Protein AF-0000000078525720 (afdb_homodimer)

InterPro domains:
  IPR029068 Glyoxalase/Bleomycin resistance protein/Dihydroxybiphenyl dioxygenase [G3DSA:3.10.180.10] (5-115)
  IPR029068 Glyoxalase/Bleomycin resistance protein/Dihydr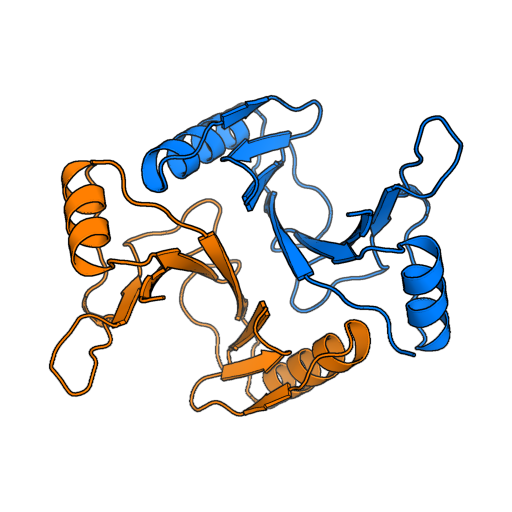oxybiphenyl dioxygenase [SSF54593] (6-101)
  IPR037523 Vicinal oxygen chelate (VOC), core domain [PS51819] (6-115)

Radius of gyration: 17.41 Å; Cα contacts (8 Å, |Δi|>4): 558; chains: 2; bounding box: 40×46×37 Å

Nearest PDB structures (foldseek):
  3oa4-assembly1_A-2  TM=6.520E-01  e=6.738E-05  Halalkalibacterium halodurans C-125
  1jc4-assembly2_D  TM=6.549E-01  e=2.262E-04  Propionibacterium freudenreichii subsp. shermanii
  4lqb-assembly1_B  TM=6.190E-01  e=4.405E-04  Kribbella flavida DSM 17836
  6bu2-assembly1_A  TM=6.167E-01  e=2.004E-04  Mycobacterium tuberculosis H37Rv
  8opp-assembly1_A  TM=4.633E-01  e=1.387E+00  Homo sapiens

Structure (mmCIF, N/CA/C/O backbone):
data_AF-0000000078525720-model_v1
#
loop_
_entity.id
_entity.type
_entity.pdbx_description
1 polymer '2-dehydro-3-deoxyphosphogluconate aldolase'
#
loop_
_atom_site.group_PDB
_atom_site.id
_atom_site.type_symbol
_atom_site.label_atom_id
_atom_site.label_alt_id
_atom_site.label_comp_id
_atom_site.label_asym_id
_atom_site.label_entity_id
_atom_site.label_seq_id
_atom_site.pdbx_PDB_ins_code
_atom_site.Cartn_x
_atom_site.Cartn_y
_atom_site.Cartn_z
_atom_site.occupancy
_atom_site.B_iso_or_equiv
_atom_site.auth_seq_id
_atom_site.auth_comp_id
_atom_site.auth_asym_id
_atom_site.auth_atom_id
_atom_site.pdbx_PDB_model_num
ATOM 1 N N . MET A 1 1 ? -9.016 -24.062 7.883 1 61.97 1 MET A N 1
ATOM 2 C CA . MET A 1 1 ? -8.336 -22.891 8.445 1 61.97 1 MET A CA 1
ATOM 3 C C . MET A 1 1 ? -7.898 -21.938 7.344 1 61.97 1 MET A C 1
ATOM 5 O O . MET A 1 1 ? -7.43 -22.375 6.289 1 61.97 1 MET A O 1
ATOM 9 N N . ASN A 1 2 ? -8.312 -20.625 7.32 1 91.31 2 ASN A N 1
ATOM 10 C CA . ASN A 1 2 ? -7.938 -19.703 6.254 1 91.31 2 ASN A CA 1
ATOM 11 C C . ASN A 1 2 ? -6.566 -19.078 6.508 1 91.31 2 ASN A C 1
ATOM 13 O O . ASN A 1 2 ? -6.195 -18.828 7.656 1 91.31 2 ASN A O 1
ATOM 17 N N . ASN A 1 3 ? -5.789 -19 5.496 1 97.88 3 ASN A N 1
ATOM 18 C CA . ASN A 1 3 ? -4.457 -18.406 5.574 1 97.88 3 ASN A CA 1
ATOM 19 C C . ASN A 1 3 ? -4.516 -16.938 5.969 1 97.88 3 ASN A C 1
ATOM 21 O O . ASN A 1 3 ? -5.504 -16.266 5.695 1 97.88 3 ASN A O 1
ATOM 25 N N . LYS A 1 4 ? -3.473 -16.516 6.684 1 98 4 LYS A N 1
ATOM 26 C CA . LYS A 1 4 ? -3.373 -15.117 7.094 1 98 4 LYS A CA 1
ATOM 27 C C . LYS A 1 4 ? -2.5 -14.32 6.129 1 98 4 LYS A C 1
ATOM 29 O O . LYS A 1 4 ? -1.472 -14.812 5.664 1 98 4 LYS A O 1
ATOM 34 N N . PHE A 1 5 ? -2.932 -13.102 5.879 1 98.56 5 PHE A N 1
ATOM 35 C CA . PHE A 1 5 ? -2.191 -12.195 5 1 98.56 5 PHE A CA 1
ATOM 36 C C . PHE A 1 5 ? -1.963 -10.852 5.676 1 98.56 5 PHE A C 1
ATOM 38 O O . PHE A 1 5 ? -2.807 -10.383 6.445 1 98.56 5 PHE A O 1
ATOM 45 N N . GLU A 1 6 ? -0.842 -10.258 5.367 1 98.5 6 GLU A N 1
ATOM 46 C CA . GLU A 1 6 ? -0.521 -8.922 5.855 1 98.5 6 GLU A CA 1
ATOM 47 C C . GLU A 1 6 ? 0.045 -8.047 4.738 1 98.5 6 GLU A C 1
ATOM 49 O O . GLU A 1 6 ? 0.786 -8.531 3.879 1 98.5 6 GLU A O 1
ATOM 54 N N . LEU A 1 7 ? -0.317 -6.824 4.746 1 98.88 7 LEU A N 1
ATOM 55 C CA . LEU A 1 7 ? 0.24 -5.875 3.787 1 98.88 7 LEU A CA 1
ATOM 56 C C . LEU A 1 7 ? 1.736 -5.688 4.016 1 98.88 7 LEU A C 1
ATOM 58 O O . LEU A 1 7 ? 2.17 -5.414 5.137 1 98.88 7 LEU A O 1
ATOM 62 N N . GLU A 1 8 ? 2.533 -5.836 2.988 1 98.69 8 GLU A N 1
ATOM 63 C CA . GLU A 1 8 ? 3.984 -5.812 3.137 1 98.69 8 GLU A CA 1
ATOM 64 C C . GLU A 1 8 ? 4.578 -4.535 2.549 1 98.69 8 GLU A C 1
ATOM 66 O O . GLU A 1 8 ? 5.246 -3.773 3.25 1 98.69 8 GLU A O 1
ATOM 71 N N . HIS A 1 9 ? 4.336 -4.328 1.219 1 98.88 9 HIS A N 1
ATOM 72 C CA . HIS A 1 9 ? 4.867 -3.125 0.588 1 98.88 9 HIS A CA 1
ATOM 73 C C . HIS A 1 9 ? 4.02 -2.713 -0.611 1 98.88 9 HIS A C 1
ATOM 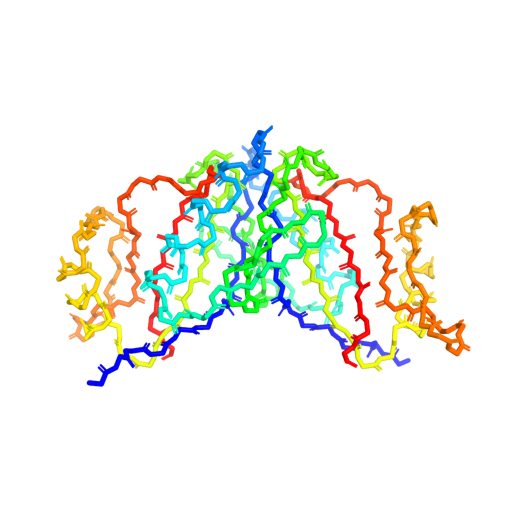75 O O . HIS A 1 9 ? 3.152 -3.469 -1.052 1 98.88 9 HIS A O 1
ATOM 81 N N . ILE A 1 10 ? 4.238 -1.497 -1.071 1 98.94 10 ILE A N 1
ATOM 82 C CA . ILE A 1 10 ? 3.625 -0.962 -2.283 1 98.94 10 ILE A CA 1
ATOM 83 C C . ILE A 1 10 ? 4.688 -0.781 -3.363 1 98.94 10 ILE A C 1
ATOM 85 O O . ILE A 1 10 ? 5.723 -0.152 -3.123 1 98.94 10 ILE A O 1
ATOM 89 N N . GLY A 1 11 ? 4.461 -1.392 -4.504 1 98.81 11 GLY A N 1
ATOM 90 C CA . GLY A 1 11 ? 5.297 -1.14 -5.668 1 98.81 11 GLY A CA 1
ATOM 91 C C . GLY A 1 11 ? 4.879 0.096 -6.441 1 98.81 11 GLY A C 1
ATOM 92 O O . GLY A 1 11 ? 3.725 0.22 -6.852 1 98.81 11 GLY A O 1
ATOM 93 N N . ILE A 1 12 ? 5.797 0.999 -6.633 1 98.88 12 ILE A N 1
ATOM 94 C CA . ILE A 1 12 ? 5.543 2.244 -7.352 1 98.88 12 ILE A CA 1
ATOM 95 C C . ILE A 1 12 ? 6.266 2.219 -8.695 1 98.88 12 ILE A C 1
ATOM 97 O O . ILE A 1 12 ? 7.488 2.074 -8.75 1 98.88 12 ILE A O 1
ATOM 101 N N . ASN A 1 13 ? 5.48 2.334 -9.773 1 98.62 13 ASN A N 1
ATOM 102 C CA . ASN A 1 13 ? 6.086 2.396 -11.102 1 98.62 13 ASN A CA 1
ATOM 103 C C . ASN A 1 13 ? 6.723 3.758 -11.359 1 98.62 13 ASN A C 1
ATOM 105 O O . ASN A 1 13 ? 6.062 4.793 -11.242 1 98.62 13 ASN A O 1
ATOM 109 N N . THR A 1 14 ? 7.953 3.758 -11.633 1 98.38 14 THR A N 1
ATOM 110 C CA . THR A 1 14 ? 8.648 4.961 -12.07 1 98.38 14 THR A CA 1
ATOM 111 C C . THR A 1 14 ? 9.211 4.781 -13.477 1 98.38 14 THR A C 1
ATOM 113 O O . THR A 1 14 ? 9.328 3.652 -13.961 1 98.38 14 THR A O 1
ATOM 116 N N . PRO A 1 15 ? 9.461 5.875 -14.227 1 97.88 15 PRO A N 1
ATOM 117 C CA . PRO A 1 15 ? 9.789 5.738 -15.648 1 97.88 15 PRO A CA 1
ATOM 118 C C . PRO A 1 15 ? 11.195 5.199 -15.883 1 97.88 15 PRO A C 1
ATOM 120 O O . PRO A 1 15 ? 11.508 4.711 -16.969 1 97.88 15 PRO A O 1
ATOM 123 N N . ASN A 1 16 ? 12.125 5.363 -14.961 1 98.12 16 ASN A N 1
ATOM 124 C CA . ASN A 1 16 ? 13.5 4.922 -15.133 1 98.12 16 ASN A CA 1
ATOM 125 C C . ASN A 1 16 ? 14.219 4.793 -13.789 1 98.12 16 ASN A C 1
ATOM 127 O O . ASN A 1 16 ? 13.672 5.148 -12.75 1 98.12 16 ASN A O 1
ATOM 131 N N . ALA A 1 17 ? 15.43 4.301 -13.805 1 98.38 17 ALA A N 1
ATOM 132 C CA . ALA A 1 17 ? 16.219 3.992 -12.617 1 98.38 17 ALA A CA 1
ATOM 133 C C . ALA A 1 17 ? 16.5 5.254 -11.805 1 98.38 17 ALA A C 1
ATOM 135 O O . ALA A 1 17 ? 16.5 5.223 -10.57 1 98.38 17 ALA A O 1
ATOM 136 N N . GLU A 1 18 ? 16.734 6.293 -12.453 1 98.5 18 GLU A N 1
ATOM 137 C CA . GLU A 1 18 ? 17.047 7.543 -11.773 1 98.5 18 GLU A CA 1
ATOM 138 C C . GLU A 1 18 ? 15.867 8.031 -10.93 1 98.5 18 GLU A C 1
ATOM 140 O O . GLU A 1 18 ? 16.031 8.398 -9.766 1 98.5 18 GLU A O 1
ATOM 145 N N . GLU A 1 19 ? 14.703 8 -11.523 1 98.62 19 GLU A N 1
ATOM 146 C CA . GLU A 1 19 ? 13.508 8.438 -10.805 1 98.62 19 GLU A CA 1
ATOM 147 C C . GLU A 1 19 ? 13.164 7.465 -9.68 1 98.62 19 GLU A C 1
ATOM 149 O O . GLU A 1 19 ? 12.664 7.875 -8.625 1 98.62 19 GLU A O 1
ATOM 154 N N . ALA A 1 20 ? 13.414 6.199 -9.953 1 98.88 20 ALA A N 1
ATOM 155 C CA . ALA A 1 20 ? 13.195 5.207 -8.906 1 98.88 20 ALA A CA 1
ATOM 156 C C . ALA A 1 20 ? 14.062 5.5 -7.684 1 98.88 20 ALA A C 1
ATOM 158 O O . ALA A 1 20 ? 13.578 5.488 -6.551 1 98.88 20 ALA A O 1
ATOM 159 N N . GLU A 1 21 ? 15.305 5.734 -7.922 1 98.81 21 GLU A N 1
ATOM 160 C CA . GLU A 1 21 ? 16.25 6.012 -6.84 1 98.81 21 GLU A CA 1
ATOM 161 C C . GLU A 1 21 ? 15.891 7.309 -6.121 1 98.81 21 GLU A C 1
ATOM 163 O O . GLU A 1 21 ? 15.906 7.363 -4.887 1 98.81 21 GLU A O 1
ATOM 168 N N . ARG A 1 22 ? 15.609 8.367 -6.875 1 98.75 22 ARG A N 1
ATOM 169 C CA . ARG A 1 22 ? 15.227 9.641 -6.285 1 98.75 22 ARG A CA 1
ATOM 170 C C . ARG A 1 22 ? 14.008 9.492 -5.383 1 98.75 22 ARG A C 1
ATOM 172 O O . ARG A 1 22 ? 13.984 10.008 -4.266 1 98.75 22 ARG A O 1
ATOM 179 N N . LEU A 1 23 ? 13.016 8.758 -5.852 1 98.81 23 LEU A N 1
ATOM 180 C CA . LEU A 1 23 ? 11.797 8.578 -5.07 1 98.81 23 LEU A CA 1
ATOM 181 C C . LEU A 1 23 ? 12.062 7.742 -3.824 1 98.81 23 LEU A C 1
ATOM 183 O O . LEU A 1 23 ? 11.586 8.07 -2.736 1 98.81 23 LEU A O 1
ATOM 187 N N . ALA A 1 24 ? 12.773 6.66 -3.961 1 98.88 24 ALA A N 1
ATOM 188 C CA . ALA A 1 24 ? 13.094 5.812 -2.816 1 98.88 24 ALA A CA 1
ATOM 189 C C . ALA A 1 24 ? 13.844 6.602 -1.743 1 98.88 24 ALA A C 1
ATOM 191 O O . ALA A 1 24 ? 13.562 6.457 -0.551 1 98.88 24 ALA A O 1
ATOM 192 N N . GLN A 1 25 ? 14.781 7.449 -2.172 1 98.88 25 GLN A N 1
ATOM 193 C CA . GLN A 1 25 ? 15.531 8.281 -1.241 1 98.88 25 GLN A CA 1
ATOM 194 C C . GLN A 1 25 ? 14.625 9.305 -0.562 1 98.88 25 GLN A C 1
ATOM 196 O O . GLN A 1 25 ? 14.727 9.531 0.646 1 98.88 25 GLN A O 1
ATOM 201 N N . LEU A 1 26 ? 13.805 9.867 -1.354 1 98.81 26 LEU A N 1
ATOM 202 C CA . LEU A 1 26 ? 12.883 10.867 -0.822 1 98.81 26 LEU A CA 1
ATOM 203 C C . LEU A 1 26 ? 11.961 10.25 0.23 1 98.81 26 LEU A C 1
ATOM 205 O O . LEU A 1 26 ? 11.828 10.789 1.33 1 98.81 26 LEU A O 1
ATOM 209 N N . LEU A 1 27 ? 11.328 9.133 -0.073 1 98.88 27 LEU A N 1
ATOM 210 C CA . LEU A 1 27 ? 10.414 8.461 0.847 1 98.88 27 LEU A CA 1
ATOM 211 C C . LEU A 1 27 ? 11.148 7.984 2.094 1 98.88 27 LEU A C 1
ATOM 213 O O . LEU A 1 27 ? 10.602 8.023 3.197 1 98.88 27 LEU A O 1
ATOM 217 N N . SER A 1 28 ? 12.375 7.52 1.87 1 98.81 28 SER A N 1
ATOM 218 C CA . SER A 1 28 ? 13.188 7.105 3.012 1 98.81 28 SER A CA 1
ATOM 219 C C . SER A 1 28 ? 13.477 8.281 3.939 1 98.81 28 SER A C 1
ATOM 221 O O . SER A 1 28 ? 13.398 8.148 5.164 1 98.81 28 SER A O 1
ATOM 223 N N . MET A 1 29 ? 13.812 9.391 3.344 1 98.38 29 MET A N 1
ATOM 224 C CA . MET A 1 29 ? 14.047 10.594 4.137 1 98.38 29 MET A CA 1
ATOM 225 C C . MET A 1 29 ? 12.766 11.031 4.84 1 98.38 29 MET A C 1
ATOM 227 O O . MET A 1 29 ? 12.789 11.367 6.023 1 98.38 29 MET A O 1
ATOM 231 N N . MET A 1 30 ? 11.664 11.023 4.191 1 98.5 30 MET A N 1
ATOM 232 C CA . MET A 1 30 ? 10.375 11.438 4.723 1 98.5 30 MET A CA 1
ATOM 233 C C . MET A 1 30 ? 10 10.625 5.957 1 98.5 30 MET A C 1
ATOM 235 O O . MET A 1 30 ? 9.602 11.188 6.98 1 98.5 30 MET A O 1
ATOM 239 N N . PHE A 1 31 ? 10.211 9.297 5.941 1 98.75 31 PHE A N 1
ATOM 240 C CA . PHE A 1 31 ? 9.625 8.422 6.957 1 98.75 31 PHE A CA 1
ATOM 241 C C . PHE A 1 31 ? 10.719 7.766 7.793 1 98.75 31 PHE A C 1
ATOM 243 O O . PHE A 1 31 ? 10.469 6.77 8.477 1 98.75 31 PHE A O 1
ATOM 250 N N . ASN A 1 32 ? 11.945 8.32 7.707 1 98.62 32 ASN A N 1
ATOM 251 C CA . ASN A 1 32 ? 13.062 7.836 8.508 1 98.62 32 ASN A CA 1
ATOM 252 C C . ASN A 1 32 ? 13.336 6.355 8.258 1 98.62 32 ASN A C 1
ATOM 254 O O . ASN A 1 32 ? 13.445 5.574 9.203 1 98.62 32 ASN A O 1
ATOM 258 N N . LEU A 1 33 ? 13.375 6.031 7.008 1 98.44 33 LEU A N 1
ATOM 259 C CA . LEU A 1 33 ? 13.68 4.672 6.566 1 98.44 33 LEU A CA 1
ATOM 260 C C . LEU A 1 33 ? 15.062 4.602 5.934 1 98.44 33 LEU A C 1
ATOM 262 O O . LEU A 1 33 ? 15.672 5.637 5.641 1 98.44 33 LEU A O 1
ATOM 266 N N . GLU A 1 34 ? 15.523 3.428 5.793 1 98.25 34 GLU A N 1
ATOM 267 C CA . GLU A 1 34 ? 16.797 3.205 5.121 1 98.25 34 GLU A CA 1
ATOM 268 C C . GLU A 1 34 ? 16.594 2.752 3.68 1 98.25 34 GLU A C 1
ATOM 270 O O . GLU A 1 34 ? 15.992 1.704 3.432 1 98.25 34 GLU A O 1
ATOM 275 N N . PRO A 1 35 ? 17.062 3.57 2.764 1 98.44 35 PRO A N 1
ATOM 276 C CA . PRO A 1 35 ? 16.953 3.133 1.37 1 98.44 35 PRO A CA 1
ATOM 277 C C . PRO A 1 35 ? 17.844 1.946 1.045 1 98.44 35 PRO A C 1
ATOM 279 O O . PRO A 1 35 ? 18.891 1.768 1.68 1 98.44 35 PRO A O 1
ATOM 282 N N . ARG A 1 36 ? 17.438 1.137 0.123 1 98.25 36 ARG A N 1
ATOM 283 C CA . ARG A 1 36 ? 18.188 -0.032 -0.32 1 98.25 36 ARG A CA 1
ATOM 284 C C . ARG A 1 36 ? 18.125 -0.182 -1.836 1 98.25 36 ARG A C 1
ATOM 286 O O . ARG A 1 36 ? 17.062 0.007 -2.441 1 98.25 36 ARG A O 1
ATOM 293 N N . HIS A 1 37 ? 19.25 -0.531 -2.363 1 98.12 37 HIS A N 1
ATOM 294 C CA . HIS A 1 37 ? 19.328 -0.768 -3.801 1 98.12 37 HIS A CA 1
ATOM 295 C C . HIS A 1 37 ? 18.938 -2.203 -4.141 1 98.12 37 HIS A C 1
ATOM 297 O O . HIS A 1 37 ? 19.359 -3.143 -3.465 1 98.12 37 HIS A O 1
ATOM 303 N N . GLY A 1 38 ? 18.047 -2.324 -5.148 1 96.19 38 GLY A N 1
ATOM 304 C CA . GLY A 1 38 ? 17.766 -3.631 -5.715 1 96.19 38 GLY A CA 1
ATOM 305 C C . GLY A 1 38 ? 18.109 -3.729 -7.191 1 96.19 38 GLY A C 1
ATOM 306 O O . GLY A 1 38 ? 18.547 -2.748 -7.797 1 96.19 38 GLY A O 1
ATOM 307 N N . GLN A 1 39 ? 17.969 -4.938 -7.676 1 94.69 39 GLN A N 1
ATOM 308 C CA . GLN A 1 39 ? 18.281 -5.168 -9.086 1 94.69 39 GLN A CA 1
ATOM 309 C C . GLN A 1 39 ? 17.25 -4.5 -9.992 1 94.69 39 GLN A C 1
ATOM 311 O O . GLN A 1 39 ? 17.609 -3.715 -10.875 1 94.69 39 GLN A O 1
ATOM 316 N N . LYS A 1 40 ? 15.992 -4.723 -9.836 1 96.5 40 LYS A N 1
ATOM 317 C CA . LYS A 1 40 ? 14.93 -4.223 -10.711 1 96.5 40 LYS A CA 1
ATOM 318 C C . LYS A 1 40 ? 14.227 -3.023 -10.094 1 96.5 40 LYS A C 1
ATOM 320 O O . LYS A 1 40 ? 13.391 -2.387 -10.734 1 96.5 40 LYS A O 1
ATOM 325 N N . SER A 1 41 ? 14.547 -2.699 -8.805 1 98.56 41 SER A N 1
ATOM 326 C CA . SER A 1 41 ? 13.836 -1.662 -8.062 1 98.56 41 SER A CA 1
ATOM 327 C C . SER A 1 41 ? 14.727 -1.041 -6.988 1 98.56 41 SER A C 1
ATOM 329 O O . SER A 1 41 ? 15.82 -1.542 -6.715 1 98.56 41 SER A O 1
ATOM 331 N N . GLU A 1 42 ? 14.336 0.111 -6.531 1 98.88 42 GLU A N 1
ATOM 332 C CA . GLU A 1 42 ? 14.883 0.78 -5.352 1 98.88 42 GLU A CA 1
ATOM 333 C C . GLU A 1 42 ? 13.891 0.751 -4.191 1 98.88 42 GLU A C 1
ATOM 335 O O . GLU A 1 42 ? 12.688 0.949 -4.391 1 98.88 42 GLU A O 1
ATOM 340 N N . PHE A 1 43 ? 14.406 0.614 -3.012 1 98.81 43 PHE A N 1
ATOM 341 C CA . PHE A 1 43 ? 13.508 0.439 -1.872 1 98.81 43 PHE A CA 1
ATOM 342 C C . PHE A 1 43 ? 13.617 1.619 -0.914 1 98.81 43 PHE A C 1
ATOM 344 O O . PHE A 1 43 ? 14.719 2.061 -0.585 1 98.81 43 PHE A O 1
ATOM 351 N N . GLY A 1 44 ? 12.469 2.232 -0.568 1 98.69 44 GLY A N 1
ATOM 352 C CA . GLY A 1 44 ? 12.359 3.08 0.608 1 98.69 44 GLY A CA 1
ATOM 353 C C . GLY A 1 44 ? 11.922 2.324 1.85 1 98.69 44 GLY A C 1
ATOM 354 O O . GLY A 1 44 ? 10.727 2.238 2.145 1 98.69 44 GLY A O 1
ATOM 355 N N . GLY A 1 45 ? 12.984 1.783 2.592 1 98.25 45 GLY A N 1
ATOM 356 C CA . GLY A 1 45 ? 12.648 0.893 3.691 1 98.25 45 GLY A CA 1
ATOM 357 C C . GLY A 1 45 ? 11.883 -0.338 3.25 1 98.25 45 GLY A C 1
ATOM 358 O O . GLY A 1 45 ? 11.992 -0.765 2.098 1 98.25 45 GLY A O 1
ATOM 359 N N . PRO A 1 46 ? 11.117 -0.918 4.102 1 98.25 46 PRO A N 1
ATOM 360 C CA . PRO A 1 46 ? 10.383 -2.145 3.777 1 98.25 46 PRO A CA 1
ATOM 361 C C . PRO A 1 46 ? 9.055 -1.872 3.086 1 98.25 46 PRO A C 1
ATOM 363 O O . PRO A 1 46 ? 8.414 -2.799 2.582 1 98.25 46 PRO A O 1
ATOM 366 N N . TYR A 1 47 ? 8.672 -0.622 2.959 1 98.81 47 TYR A N 1
ATOM 367 C CA . TYR A 1 47 ? 7.281 -0.328 2.641 1 98.81 47 TYR A CA 1
ATOM 368 C C . TYR A 1 47 ? 7.129 0.062 1.175 1 98.81 47 TYR A C 1
ATOM 370 O O . TYR A 1 47 ? 6.043 -0.066 0.602 1 98.81 47 TYR A O 1
ATOM 378 N N . PHE A 1 48 ? 8.242 0.597 0.601 1 98.94 48 PHE A N 1
ATOM 379 C CA . PHE A 1 48 ? 8.133 1.148 -0.745 1 98.94 48 PHE A CA 1
ATOM 380 C C . PHE A 1 48 ? 9.102 0.46 -1.692 1 98.94 48 PHE A C 1
ATOM 382 O O . PHE A 1 48 ? 10.305 0.403 -1.421 1 98.94 48 PHE A O 1
ATOM 389 N N . GLU A 1 49 ? 8.656 -0.065 -2.754 1 98.88 49 GLU A N 1
ATOM 390 C CA . GLU A 1 49 ? 9.453 -0.62 -3.844 1 98.88 49 GLU A CA 1
ATOM 391 C C . GLU A 1 49 ? 9.289 0.2 -5.121 1 98.88 49 GLU A C 1
ATOM 393 O O . GLU A 1 49 ? 8.281 0.08 -5.816 1 98.88 49 GLU A O 1
ATOM 398 N N . CYS A 1 50 ? 10.219 1.042 -5.438 1 98.94 50 CYS A N 1
ATOM 399 C CA . CYS A 1 50 ? 10.188 1.909 -6.609 1 98.94 50 CYS A CA 1
ATOM 400 C C . CYS A 1 50 ? 10.836 1.225 -7.809 1 98.94 50 CYS A C 1
ATOM 402 O O . CYS A 1 50 ? 12.047 1.034 -7.844 1 98.94 50 CYS A O 1
ATOM 404 N N . MET A 1 51 ? 10.047 0.873 -8.789 1 98.81 51 MET A N 1
ATOM 405 C CA . MET A 1 51 ? 10.508 0.078 -9.922 1 98.81 51 MET A CA 1
ATOM 406 C C . MET A 1 51 ? 11.352 0.92 -10.875 1 98.81 51 MET A C 1
ATOM 408 O O . MET A 1 51 ? 11 2.061 -11.18 1 98.81 51 MET A O 1
ATOM 412 N N . LYS A 1 52 ? 12.422 0.39 -11.422 1 98.44 52 LYS A N 1
ATOM 413 C CA . LYS A 1 52 ? 13.344 1.102 -12.297 1 98.44 52 LYS A CA 1
ATOM 414 C C . LYS A 1 52 ? 12.781 1.229 -13.703 1 98.44 52 LYS A C 1
ATOM 416 O O . LYS A 1 52 ? 13.32 1.974 -14.531 1 98.44 52 LYS A O 1
ATOM 421 N N . ALA A 1 53 ? 11.805 0.492 -13.992 1 97.44 53 ALA A N 1
ATOM 422 C CA . ALA A 1 53 ? 10.961 0.549 -15.18 1 97.44 53 ALA A CA 1
ATOM 423 C C . ALA A 1 53 ? 9.547 0.086 -14.875 1 97.44 53 ALA A C 1
ATOM 425 O O . ALA A 1 53 ? 9.328 -0.721 -13.969 1 97.44 53 ALA A O 1
ATOM 426 N N . PRO A 1 54 ? 8.57 0.71 -15.633 1 94.38 54 PRO A N 1
ATOM 427 C CA . PRO A 1 54 ? 7.203 0.255 -15.352 1 94.38 54 PRO A CA 1
ATOM 428 C C . PRO A 1 54 ? 7.059 -1.263 -15.438 1 94.38 54 PRO A C 1
ATOM 430 O O . PRO A 1 54 ? 7.664 -1.896 -16.312 1 94.38 54 PRO A O 1
ATOM 433 N N . PHE A 1 55 ? 6.336 -1.812 -14.555 1 95.31 55 PHE A N 1
ATOM 434 C CA . PHE A 1 55 ? 6.078 -3.242 -14.461 1 95.31 55 PHE A CA 1
ATOM 435 C C . PHE A 1 55 ? 4.586 -3.516 -14.32 1 95.31 55 PHE A C 1
ATOM 437 O O . PHE A 1 55 ? 3.76 -2.783 -14.867 1 95.31 55 PHE A O 1
ATOM 444 N N . LEU A 1 56 ? 4.172 -4.543 -13.648 1 97.69 56 LEU A N 1
ATOM 445 C CA . LEU A 1 56 ? 2.777 -4.973 -13.586 1 97.69 56 LEU A CA 1
ATOM 446 C C . LEU A 1 56 ? 1.945 -3.996 -12.766 1 97.69 56 LEU A C 1
ATOM 448 O O . LEU A 1 56 ? 2.418 -3.465 -11.758 1 97.69 56 LEU A O 1
ATOM 452 N N . GLY A 1 57 ? 0.65 -3.83 -13.172 1 98.38 57 GLY A N 1
ATOM 453 C CA . GLY A 1 57 ? -0.288 -2.936 -12.508 1 98.38 57 GLY A CA 1
ATOM 454 C C . GLY A 1 57 ? -0.252 -1.521 -13.055 1 98.38 57 GLY A C 1
ATOM 455 O O . GLY A 1 57 ? 0.787 -0.859 -13.008 1 98.38 57 GLY A O 1
ATOM 456 N N . ALA A 1 58 ? -1.3 -1.078 -13.578 1 97.94 58 ALA A N 1
ATOM 457 C CA . ALA A 1 58 ? -1.384 0.29 -14.078 1 97.94 58 ALA A CA 1
ATOM 458 C C . ALA A 1 58 ? -1.021 1.3 -12.992 1 97.94 58 ALA A C 1
ATOM 460 O O . ALA A 1 58 ? -0.325 2.283 -13.258 1 97.94 58 ALA A O 1
ATOM 461 N N . ASN A 1 59 ? -1.457 1.079 -11.758 1 98.38 59 ASN A N 1
ATOM 462 C CA . ASN A 1 59 ? -1.21 1.972 -10.633 1 98.38 59 ASN A CA 1
ATOM 463 C C . ASN A 1 59 ? -0.068 1.466 -9.758 1 98.38 59 ASN A C 1
ATOM 465 O O . ASN A 1 59 ? 0.212 2.039 -8.703 1 98.38 59 ASN A O 1
ATOM 469 N N . GLY A 1 60 ? 0.649 0.386 -10.172 1 98.62 60 GLY A N 1
ATOM 470 C CA . GLY A 1 60 ? 1.661 -0.273 -9.367 1 98.62 60 GLY A CA 1
ATOM 471 C C . GLY A 1 60 ? 1.185 -1.582 -8.766 1 98.62 60 GLY A C 1
ATOM 472 O O . GLY A 1 60 ? 0.198 -2.16 -9.227 1 98.62 60 GLY A O 1
ATOM 473 N N . HIS A 1 61 ? 1.938 -2.086 -7.809 1 98.94 61 HIS A N 1
ATOM 474 C CA . HIS A 1 61 ? 1.528 -3.371 -7.258 1 98.94 61 HIS A CA 1
ATOM 475 C C . HIS A 1 61 ? 1.461 -3.32 -5.734 1 98.94 61 HIS A C 1
ATOM 477 O O . HIS A 1 61 ? 2.041 -2.428 -5.113 1 98.94 61 HIS A O 1
ATOM 483 N N . ILE A 1 62 ? 0.671 -4.203 -5.168 1 98.94 62 ILE A N 1
ATOM 484 C CA . ILE A 1 62 ? 0.519 -4.406 -3.732 1 98.94 62 ILE A CA 1
ATOM 485 C C . ILE A 1 62 ? 1.076 -5.773 -3.342 1 98.94 62 ILE A C 1
ATOM 487 O O . ILE A 1 62 ? 0.75 -6.785 -3.967 1 98.94 62 ILE A O 1
ATOM 491 N N . ALA A 1 63 ? 1.961 -5.77 -2.391 1 98.88 63 ALA A N 1
ATOM 492 C CA . ALA A 1 63 ? 2.531 -7.02 -1.893 1 98.88 63 ALA A CA 1
ATOM 493 C C . ALA A 1 63 ? 1.868 -7.438 -0.584 1 98.88 63 ALA A C 1
ATOM 495 O O . ALA A 1 63 ? 1.822 -6.664 0.373 1 98.88 63 ALA A O 1
ATOM 496 N N . MET A 1 64 ? 1.315 -8.602 -0.598 1 98.88 64 MET A N 1
ATOM 497 C CA . MET A 1 64 ? 0.795 -9.242 0.609 1 98.88 64 MET A CA 1
ATOM 498 C C . MET A 1 64 ? 1.695 -10.391 1.049 1 98.88 64 MET A C 1
ATOM 500 O O . MET A 1 64 ? 2.145 -11.188 0.22 1 98.88 64 MET A O 1
ATOM 504 N N . ARG A 1 65 ? 1.951 -10.453 2.312 1 98.69 65 ARG A N 1
ATOM 505 C CA . ARG A 1 65 ? 2.797 -11.531 2.818 1 98.69 65 ARG A CA 1
ATOM 506 C C . ARG A 1 65 ? 1.983 -12.523 3.635 1 98.69 65 ARG A C 1
ATOM 508 O O . ARG A 1 65 ? 0.95 -12.172 4.207 1 98.69 65 ARG A O 1
ATOM 515 N N . THR A 1 66 ? 2.406 -13.742 3.682 1 98.69 66 THR A N 1
ATOM 516 C CA . THR A 1 66 ? 1.74 -14.82 4.398 1 98.69 66 THR A CA 1
ATOM 517 C C . THR A 1 66 ? 2.76 -15.812 4.953 1 98.69 66 THR A C 1
ATOM 519 O O . THR A 1 66 ? 3.816 -16.016 4.355 1 98.69 66 THR A O 1
ATOM 522 N N . PRO A 1 67 ? 2.523 -16.453 6.125 1 97.81 67 PRO A N 1
ATOM 523 C CA . PRO A 1 67 ? 3.471 -17.406 6.719 1 97.81 67 PRO A CA 1
ATOM 524 C C . PRO A 1 67 ? 3.646 -18.672 5.883 1 97.81 67 PRO A C 1
ATOM 526 O O . PRO A 1 67 ? 4.68 -19.328 5.973 1 97.81 67 PRO A O 1
ATOM 529 N N . ASP A 1 68 ? 2.688 -19.062 5.176 1 97.12 68 ASP A N 1
ATOM 530 C CA . ASP A 1 68 ? 2.719 -20.25 4.34 1 97.12 68 ASP A CA 1
ATOM 531 C C . ASP A 1 68 ? 2.227 -19.953 2.928 1 97.12 68 ASP A C 1
ATOM 533 O O . ASP A 1 68 ? 1.047 -20.141 2.625 1 97.12 68 ASP A O 1
ATOM 537 N N . LEU A 1 69 ? 3.15 -19.578 2.088 1 98.12 69 LEU A N 1
ATOM 538 C CA . LEU A 1 69 ? 2.807 -19.125 0.749 1 98.12 69 LEU A CA 1
ATOM 539 C C . LEU A 1 69 ? 2.23 -20.25 -0.089 1 98.12 69 LEU A C 1
ATOM 541 O O . LEU A 1 69 ? 1.3 -20.047 -0.871 1 98.12 69 LEU A O 1
ATOM 545 N N . THR A 1 70 ? 2.775 -21.422 0.046 1 96.25 70 THR A N 1
ATOM 546 C CA . THR A 1 70 ? 2.287 -22.562 -0.719 1 96.25 70 THR A CA 1
ATOM 547 C C . THR A 1 70 ? 0.815 -22.828 -0.418 1 96.25 70 THR A C 1
ATOM 549 O O . THR A 1 70 ? 0.001 -22.953 -1.336 1 96.25 70 THR A O 1
ATOM 552 N N . ALA A 1 71 ? 0.477 -22.906 0.852 1 97.62 71 ALA A N 1
ATOM 553 C CA . ALA A 1 71 ? -0.906 -23.125 1.264 1 97.62 71 ALA A CA 1
ATOM 554 C C . ALA A 1 71 ? -1.805 -21.984 0.809 1 97.62 71 ALA A C 1
ATOM 556 O O . ALA A 1 71 ? -2.945 -22.203 0.399 1 97.62 71 ALA A O 1
ATOM 557 N N . ALA A 1 72 ? -1.294 -20.75 0.916 1 98.5 72 ALA A N 1
ATOM 558 C CA . ALA A 1 72 ? -2.051 -19.562 0.517 1 98.5 72 ALA A CA 1
ATOM 559 C C . ALA A 1 72 ? -2.348 -19.594 -0.979 1 98.5 72 ALA A C 1
ATOM 561 O O . ALA A 1 72 ? -3.453 -19.234 -1.404 1 98.5 72 ALA A O 1
ATOM 562 N N . ALA A 1 73 ? -1.357 -19.922 -1.77 1 98.06 73 ALA A N 1
ATOM 563 C CA . ALA A 1 73 ? -1.548 -20.016 -3.215 1 98.06 73 ALA A CA 1
ATOM 564 C C . ALA A 1 73 ? -2.617 -21.047 -3.564 1 98.06 73 ALA A C 1
ATOM 566 O O . ALA A 1 73 ? -3.463 -20.797 -4.426 1 98.06 73 ALA A O 1
ATOM 567 N N . GLU A 1 74 ? -2.564 -22.188 -2.893 1 97.94 74 GLU A N 1
ATOM 568 C CA . GLU A 1 74 ? -3.57 -23.219 -3.119 1 97.94 74 GLU A CA 1
ATOM 569 C C . GLU A 1 74 ? -4.965 -22.719 -2.748 1 97.94 74 GLU A C 1
ATOM 571 O O . GLU A 1 74 ? -5.93 -22.953 -3.48 1 97.94 74 GLU A O 1
ATOM 576 N N . GLU A 1 75 ? -5.062 -22.078 -1.626 1 98.5 75 GLU A N 1
ATOM 577 C CA . GLU A 1 75 ? -6.34 -21.531 -1.193 1 98.5 75 GLU A CA 1
ATOM 578 C C . GLU A 1 75 ? -6.891 -20.547 -2.221 1 98.5 75 GLU A C 1
ATOM 580 O O . GLU A 1 75 ? -8.078 -20.562 -2.535 1 98.5 75 GLU A O 1
ATOM 585 N N . LEU A 1 76 ? -6.078 -19.609 -2.732 1 98.69 76 LEU A N 1
ATOM 586 C CA . LEU A 1 76 ? -6.492 -18.625 -3.719 1 98.69 76 LEU A CA 1
ATOM 587 C C . LEU A 1 76 ? -6.949 -19.297 -5.008 1 98.69 76 LEU A C 1
ATOM 589 O O . LEU A 1 76 ? -7.922 -18.875 -5.629 1 98.69 76 LEU A O 1
ATOM 593 N N . LYS A 1 77 ? -6.25 -20.344 -5.383 1 98.44 77 LYS A N 1
ATOM 594 C CA . LYS A 1 77 ? -6.703 -21.109 -6.547 1 98.44 77 LYS A CA 1
ATOM 595 C C . LYS A 1 77 ? -8.086 -21.703 -6.312 1 98.44 77 LYS A C 1
ATOM 597 O O . LYS A 1 77 ? -8.938 -21.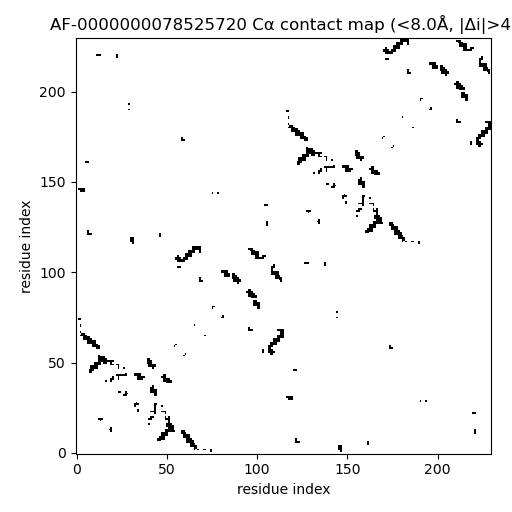688 -7.207 1 98.44 77 LYS A O 1
ATOM 602 N N . GLU A 1 78 ? -8.266 -22.25 -5.133 1 98.25 78 GLU A N 1
ATOM 603 C CA . GLU A 1 78 ? -9.555 -22.828 -4.785 1 98.25 78 GLU A CA 1
ATOM 604 C C . GLU A 1 78 ? -10.664 -21.781 -4.832 1 98.25 78 GLU A C 1
ATOM 606 O O . GLU A 1 78 ? -11.812 -22.109 -5.152 1 98.25 78 GLU A O 1
ATOM 611 N N . LYS A 1 79 ? -10.305 -20.578 -4.523 1 98.31 79 LYS A N 1
ATOM 612 C CA . LYS A 1 79 ? -11.258 -19.469 -4.547 1 98.31 79 LYS A CA 1
ATOM 613 C C . LYS A 1 79 ? -11.508 -18.984 -5.977 1 98.31 79 LYS A C 1
ATOM 615 O O . LYS A 1 79 ? -12.344 -18.109 -6.203 1 98.31 79 LYS A O 1
ATOM 620 N N . GLY A 1 80 ? -10.68 -19.5 -6.961 1 98.06 80 GLY A N 1
ATOM 621 C CA . GLY A 1 80 ? -10.938 -19.203 -8.359 1 98.06 80 GLY A CA 1
ATOM 622 C C . GLY A 1 80 ? -9.914 -18.25 -8.961 1 98.06 80 GLY A C 1
ATOM 623 O O . GLY A 1 80 ? -10.086 -17.781 -10.086 1 98.06 80 GLY A O 1
ATOM 624 N N . PHE A 1 81 ? -8.891 -17.984 -8.227 1 98.5 81 PHE A N 1
ATOM 625 C CA . PHE A 1 81 ? -7.875 -17.078 -8.742 1 98.5 81 PHE A CA 1
ATOM 626 C C . PHE A 1 81 ? -6.719 -17.844 -9.367 1 98.5 81 PHE A C 1
ATOM 628 O O . PHE A 1 81 ? -6.496 -19.016 -9.047 1 98.5 81 PHE A O 1
ATOM 635 N N . SER A 1 82 ? -6.07 -17.172 -10.258 1 98.69 82 SER A N 1
ATOM 636 C CA . SER A 1 82 ? -4.91 -17.766 -10.922 1 98.69 82 SER A CA 1
ATOM 637 C C . SER A 1 82 ? -3.68 -16.875 -10.766 1 98.69 82 SER A C 1
ATOM 639 O O . SER A 1 82 ? -3.777 -15.75 -10.289 1 98.69 82 SER A O 1
ATOM 641 N N . PHE A 1 83 ? -2.564 -17.438 -11.203 1 98.69 83 PHE A N 1
ATOM 642 C CA . PHE A 1 83 ? -1.293 -16.75 -11.008 1 98.69 83 PHE A CA 1
ATOM 643 C C . PHE A 1 83 ? -0.55 -16.594 -12.328 1 98.69 83 PHE A C 1
ATOM 645 O O . PHE A 1 83 ? -0.692 -17.422 -13.227 1 98.69 83 PHE A O 1
ATOM 652 N N . ASN A 1 84 ? 0.108 -15.539 -12.492 1 98.5 84 ASN A N 1
ATOM 653 C CA . ASN A 1 84 ? 1.085 -15.383 -13.57 1 98.5 84 ASN A CA 1
ATOM 654 C C . ASN A 1 84 ? 2.404 -16.062 -13.227 1 98.5 84 ASN A C 1
ATOM 656 O O . ASN A 1 84 ? 3.287 -15.461 -12.617 1 98.5 84 ASN A O 1
ATOM 660 N N . MET A 1 85 ? 2.621 -17.234 -13.68 1 97.5 85 MET A N 1
ATOM 661 C CA . MET A 1 85 ? 3.74 -18.062 -13.242 1 97.5 85 MET A CA 1
ATOM 662 C C . MET A 1 85 ? 5.055 -17.562 -13.82 1 97.5 85 MET A C 1
ATOM 664 O O . MET A 1 85 ? 6.133 -17.953 -13.375 1 97.5 85 MET A 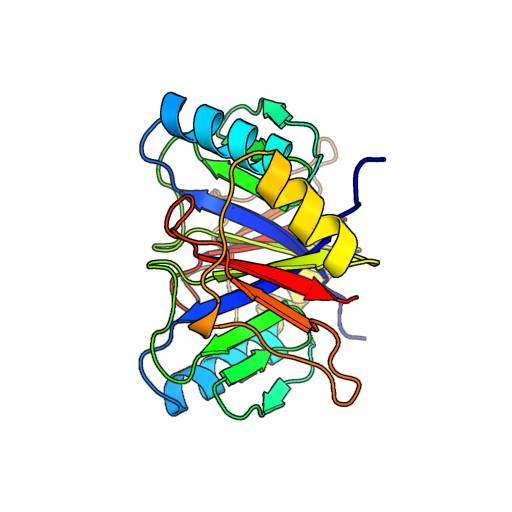O 1
ATOM 668 N N . ASP A 1 86 ? 5 -16.656 -14.828 1 97.5 86 ASP A N 1
ATOM 669 C CA . ASP A 1 86 ? 6.215 -16.031 -15.336 1 97.5 86 ASP A CA 1
ATOM 670 C C . ASP A 1 86 ? 6.84 -15.117 -14.281 1 97.5 86 ASP A C 1
ATOM 672 O O . ASP A 1 86 ? 8 -14.719 -14.406 1 97.5 86 ASP A O 1
ATOM 676 N N . THR A 1 87 ? 6.082 -14.789 -13.234 1 97.81 87 THR A N 1
ATOM 677 C CA . THR A 1 87 ? 6.559 -13.891 -12.195 1 97.81 87 THR A CA 1
ATOM 678 C C . THR A 1 87 ? 7.008 -14.672 -10.961 1 97.81 87 THR A C 1
ATOM 680 O O . THR A 1 87 ? 7.473 -14.078 -9.984 1 97.81 87 THR A O 1
ATOM 683 N N . ALA A 1 88 ? 6.836 -15.938 -10.953 1 97.94 88 ALA A N 1
ATOM 684 C CA . ALA A 1 88 ? 7.137 -16.75 -9.781 1 97.94 88 ALA A CA 1
ATOM 685 C C . ALA A 1 88 ? 8.633 -16.734 -9.469 1 97.94 88 ALA A C 1
ATOM 687 O O . ALA A 1 88 ? 9.461 -16.875 -10.375 1 97.94 88 ALA A O 1
ATOM 688 N N . ALA A 1 89 ? 8.906 -16.438 -8.281 1 96.88 89 ALA A N 1
ATOM 689 C CA . ALA A 1 89 ? 10.266 -16.578 -7.777 1 96.88 89 ALA A CA 1
ATOM 690 C C . ALA A 1 89 ? 10.352 -17.719 -6.758 1 96.88 89 ALA A C 1
ATOM 692 O O . ALA A 1 89 ? 9.43 -17.906 -5.961 1 96.88 89 ALA A O 1
ATOM 693 N N . TYR A 1 90 ? 11.492 -18.391 -6.738 1 96.5 90 TYR A N 1
ATOM 694 C CA . TYR A 1 90 ? 11.688 -19.547 -5.867 1 96.5 90 TYR A CA 1
ATOM 695 C C . TYR A 1 90 ? 12.953 -19.391 -5.027 1 96.5 90 TYR A C 1
ATOM 697 O O . TYR A 1 90 ? 13.93 -18.781 -5.469 1 96.5 90 TYR A O 1
ATOM 705 N N . SER A 1 91 ? 12.797 -19.938 -3.805 1 93.31 91 SER A N 1
ATOM 706 C CA . SER A 1 91 ? 13.992 -19.984 -2.969 1 93.31 91 SER A CA 1
ATOM 707 C C . SER A 1 91 ? 15.016 -20.969 -3.529 1 93.31 91 SER A C 1
ATOM 709 O O . SER A 1 91 ? 14.7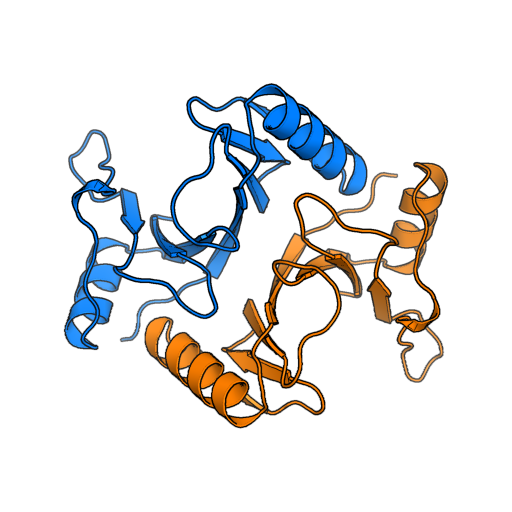34 -21.688 -4.484 1 93.31 91 SER A O 1
ATOM 711 N N . GLU A 1 92 ? 16.156 -20.844 -2.922 1 93.5 92 GLU A N 1
ATOM 712 C CA . GLU A 1 92 ? 17.203 -21.781 -3.328 1 93.5 92 GLU A CA 1
ATOM 713 C C . GLU A 1 92 ? 16.75 -23.219 -3.137 1 93.5 92 GLU A C 1
ATOM 715 O O . GLU A 1 92 ? 17.203 -24.125 -3.859 1 93.5 92 GLU A O 1
ATOM 720 N N . GLU A 1 93 ? 15.852 -23.531 -2.184 1 93.25 93 GLU A N 1
ATOM 721 C CA . GLU A 1 93 ? 15.352 -24.859 -1.87 1 93.25 93 GLU A CA 1
ATOM 722 C C . GLU A 1 93 ? 14.164 -25.219 -2.758 1 93.25 93 GLU A C 1
ATOM 724 O O . GLU A 1 93 ? 13.531 -26.266 -2.555 1 93.25 93 GLU A O 1
ATOM 729 N N . GLY A 1 94 ? 13.828 -24.312 -3.65 1 93.06 94 GLY A N 1
ATOM 730 C CA . GLY A 1 94 ? 12.781 -24.625 -4.605 1 93.06 94 GLY A CA 1
ATOM 731 C C . GLY A 1 94 ? 11.391 -24.297 -4.094 1 93.06 94 GLY A C 1
ATOM 732 O O . GLY A 1 94 ? 10.391 -24.719 -4.668 1 93.06 94 GLY A O 1
ATOM 733 N N . LYS A 1 95 ? 11.391 -23.547 -3.062 1 94.56 95 LYS A N 1
ATOM 734 C CA . LYS A 1 95 ? 10.094 -23.172 -2.51 1 94.56 95 LYS A CA 1
ATOM 735 C C . LYS A 1 95 ? 9.633 -21.828 -3.08 1 94.56 95 LYS A C 1
ATOM 737 O O . LYS A 1 95 ? 10.43 -20.906 -3.254 1 94.56 95 LYS A O 1
ATOM 742 N N . LEU A 1 96 ? 8.32 -21.828 -3.375 1 96.94 96 LEU A N 1
ATOM 743 C CA . LEU A 1 96 ? 7.758 -20.594 -3.891 1 96.94 96 LEU A CA 1
ATOM 744 C C . LEU A 1 96 ? 7.988 -19.438 -2.912 1 96.94 96 LEU A C 1
ATOM 746 O O . LEU A 1 96 ? 7.688 -19.562 -1.723 1 96.94 96 LEU A O 1
ATOM 750 N N . LYS A 1 97 ? 8.547 -18.328 -3.385 1 97.56 97 LYS A N 1
ATOM 751 C CA . LYS A 1 97 ? 8.891 -17.188 -2.527 1 97.56 97 LYS A CA 1
ATOM 752 C C . LYS A 1 97 ? 7.988 -15.992 -2.803 1 97.56 97 LYS A C 1
ATOM 754 O O . LYS A 1 97 ? 7.73 -15.188 -1.907 1 97.56 97 LYS A O 1
ATOM 759 N N . ASN A 1 98 ? 7.582 -15.828 -3.984 1 98 98 ASN A N 1
ATOM 760 C CA . ASN A 1 98 ? 6.656 -14.773 -4.387 1 98 98 ASN A CA 1
ATOM 761 C C . ASN A 1 98 ? 6.035 -15.062 -5.75 1 98 98 ASN A C 1
ATOM 763 O O . ASN A 1 98 ? 6.613 -15.789 -6.559 1 98 98 ASN A O 1
ATOM 767 N N . VAL A 1 99 ? 4.82 -14.617 -5.984 1 98.75 99 VAL A N 1
ATOM 768 C CA . VAL A 1 99 ? 4.145 -14.797 -7.266 1 98.75 99 VAL A CA 1
ATOM 769 C C . VAL A 1 99 ? 3.01 -13.781 -7.395 1 98.75 99 VAL A C 1
ATOM 771 O O . VAL A 1 99 ? 2.324 -13.484 -6.414 1 98.75 99 VAL A O 1
ATOM 774 N N . TYR A 1 100 ? 2.811 -13.289 -8.609 1 98.88 100 TYR A N 1
ATOM 775 C CA . TYR A 1 100 ? 1.726 -12.352 -8.875 1 98.88 100 TYR A CA 1
ATOM 776 C C . TYR A 1 100 ? 0.445 -13.086 -9.25 1 98.88 100 TYR A C 1
ATOM 778 O O . TYR A 1 100 ? 0.482 -14.086 -9.977 1 98.88 100 TYR A O 1
ATOM 786 N N . LEU A 1 101 ? -0.622 -12.617 -8.75 1 98.81 101 LEU A N 1
ATOM 787 C CA . LEU A 1 101 ? -1.923 -13.039 -9.258 1 98.81 101 LEU A CA 1
ATOM 788 C C . LEU A 1 101 ? -2.127 -12.547 -10.695 1 98.81 101 LEU A C 1
ATOM 790 O O . LEU A 1 101 ? -1.57 -11.523 -11.086 1 98.81 101 LEU A O 1
ATOM 794 N N . ASP A 1 102 ? -2.924 -13.266 -11.367 1 98.5 102 ASP A N 1
ATOM 795 C CA . ASP A 1 102 ? -3.324 -12.805 -12.695 1 98.5 102 ASP A CA 1
ATOM 796 C C . ASP A 1 102 ? -4.289 -11.625 -12.594 1 98.5 102 ASP A C 1
ATOM 798 O O . ASP A 1 102 ? -5.227 -11.648 -11.797 1 98.5 102 ASP A O 1
ATOM 802 N N . GLY A 1 103 ? -3.98 -10.641 -13.445 1 97.44 103 GLY A N 1
ATOM 803 C CA . GLY A 1 103 ? -4.906 -9.531 -13.562 1 97.44 103 GLY A CA 1
ATOM 804 C C . GLY A 1 103 ? -4.586 -8.383 -12.625 1 97.44 103 GLY A C 1
ATOM 805 O O . GLY A 1 103 ? -3.529 -8.375 -11.992 1 97.44 103 GLY A O 1
ATOM 806 N N . GLU A 1 104 ? -5.434 -7.398 -12.695 1 98.5 104 GLU A N 1
ATOM 807 C CA . GLU A 1 104 ? -5.344 -6.215 -11.852 1 98.5 104 GLU A CA 1
ATOM 808 C C . GLU A 1 104 ? -6.602 -6.039 -11.008 1 98.5 104 GLU A C 1
ATOM 810 O O . GLU A 1 104 ? -7.691 -6.445 -11.414 1 98.5 104 GLU A O 1
ATOM 815 N N . PHE A 1 105 ? -6.477 -5.5 -9.906 1 98.62 105 PHE A N 1
ATOM 816 C CA . PHE A 1 105 ? -7.531 -5.184 -8.953 1 98.62 105 PHE A CA 1
ATOM 817 C C . PHE A 1 105 ? -7.496 -3.705 -8.578 1 98.62 105 PHE A C 1
ATOM 819 O O . PHE A 1 105 ? -6.625 -3.273 -7.82 1 98.62 105 PHE A O 1
ATOM 826 N N . GLY A 1 106 ? -8.438 -2.994 -9.117 1 97.94 106 GLY A N 1
ATOM 827 C CA . GLY A 1 106 ? -8.398 -1.551 -8.953 1 97.94 106 GLY A CA 1
ATOM 828 C C . GLY A 1 106 ? -7.18 -0.911 -9.586 1 97.94 106 GLY A C 1
ATOM 829 O O . GLY A 1 106 ? -6.645 0.07 -9.062 1 97.94 106 GLY A O 1
ATOM 830 N N . GLY A 1 107 ? -6.676 -1.54 -10.586 1 98.31 107 GLY A N 1
ATOM 831 C CA . GLY A 1 107 ? -5.512 -1.019 -11.289 1 98.31 107 GLY A CA 1
ATOM 832 C C . GLY A 1 107 ? -4.199 -1.512 -10.711 1 98.31 107 GLY A C 1
ATOM 833 O O . GLY A 1 107 ? -3.127 -1.188 -11.234 1 98.31 107 GLY A O 1
ATOM 834 N N . PHE A 1 108 ? -4.266 -2.32 -9.672 1 98.81 108 PHE A N 1
ATOM 835 C CA . PHE A 1 108 ? -3.057 -2.82 -9.023 1 98.81 108 PHE A CA 1
ATOM 836 C C . PHE A 1 108 ? -2.842 -4.297 -9.344 1 98.81 108 PHE A C 1
ATOM 838 O O . PHE A 1 108 ? -3.793 -5.082 -9.344 1 98.81 108 PHE A O 1
ATOM 845 N N . ALA A 1 109 ? -1.618 -4.613 -9.727 1 98.88 109 ALA A N 1
ATOM 846 C CA . ALA A 1 109 ? -1.233 -6.02 -9.609 1 98.88 109 ALA A CA 1
ATOM 847 C C . ALA A 1 109 ? -1.012 -6.406 -8.148 1 98.88 109 ALA A C 1
ATOM 849 O O . ALA A 1 109 ? -0.653 -5.562 -7.32 1 98.88 109 ALA A O 1
ATOM 850 N N . ILE A 1 110 ? -1.249 -7.633 -7.824 1 98.94 110 ILE A N 1
ATOM 851 C CA . ILE A 1 110 ? -1.024 -8.094 -6.461 1 98.94 110 ILE A CA 1
ATOM 852 C C . ILE A 1 110 ? -0.115 -9.32 -6.473 1 98.94 110 ILE A C 1
ATOM 854 O O . ILE A 1 110 ? -0.33 -10.25 -7.25 1 98.94 110 ILE A O 1
ATOM 858 N N . HIS A 1 111 ? 0.958 -9.281 -5.758 1 98.75 111 HIS A N 1
ATOM 859 C CA . HIS A 1 111 ? 1.707 -10.516 -5.555 1 98.75 111 HIS A CA 1
ATOM 860 C C . HIS A 1 111 ? 1.719 -10.922 -4.086 1 98.75 111 HIS A C 1
ATOM 862 O O . HIS A 1 111 ? 1.542 -10.078 -3.203 1 98.75 111 HIS A O 1
ATOM 868 N N . ILE A 1 112 ? 1.766 -12.188 -3.857 1 98.81 112 ILE A N 1
ATOM 869 C CA . ILE A 1 112 ? 1.864 -12.758 -2.516 1 98.81 112 ILE A CA 1
ATOM 870 C C . ILE A 1 112 ? 3.264 -13.328 -2.299 1 98.81 112 ILE A C 1
ATOM 872 O O . ILE A 1 112 ? 3.871 -13.867 -3.227 1 98.81 112 ILE A O 1
ATOM 876 N N . MET A 1 113 ? 3.703 -13.141 -1.108 1 98.44 113 MET A N 1
ATOM 877 C CA . MET A 1 113 ? 5.074 -13.562 -0.841 1 98.44 113 MET A CA 1
ATOM 878 C C . MET A 1 113 ? 5.176 -14.25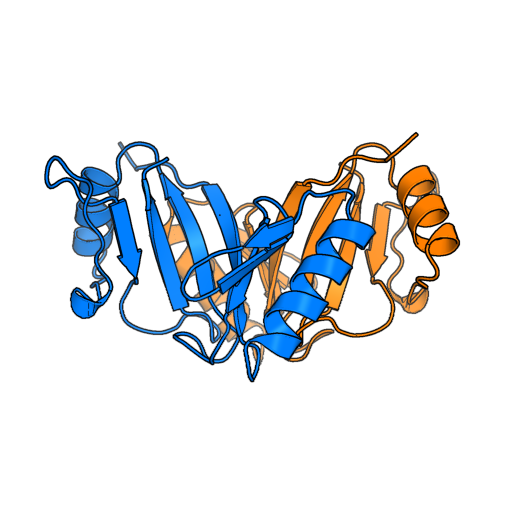8 0.511 1 98.44 113 MET A C 1
ATOM 880 O O . MET A 1 113 ? 4.352 -14.023 1.398 1 98.44 113 MET A O 1
ATOM 884 N N . GLN A 1 114 ? 6.195 -15.062 0.659 1 97.94 114 GLN A N 1
ATOM 885 C CA . GLN A 1 114 ? 6.48 -15.773 1.9 1 97.94 114 GLN A CA 1
ATOM 886 C C . GLN A 1 114 ? 7.051 -14.828 2.955 1 97.94 114 GLN A C 1
ATOM 888 O O . GLN A 1 114 ? 7.965 -14.055 2.67 1 97.94 114 GLN A O 1
ATOM 893 N N . LYS A 1 115 ? 6.418 -14.906 4.156 1 94.19 115 LYS A N 1
ATOM 894 C CA . LYS A 1 115 ? 6.934 -14.125 5.277 1 94.19 115 LYS A CA 1
ATOM 895 C C . LYS A 1 115 ? 8.312 -14.625 5.703 1 94.19 115 LYS A C 1
ATOM 897 O O . LYS A 1 115 ? 8.547 -15.836 5.777 1 94.19 115 LYS A O 1
ATOM 902 N N . MET B 1 1 ? 14.641 13.648 17.719 1 62.88 1 MET B N 1
ATOM 903 C CA . MET B 1 1 ? 14.219 12.25 17.75 1 62.88 1 MET B CA 1
ATOM 904 C C . MET B 1 1 ? 13.453 11.891 16.484 1 62.88 1 MET B C 1
ATOM 906 O O . MET B 1 1 ? 12.703 12.719 15.945 1 62.88 1 MET B O 1
ATOM 910 N N . ASN B 1 2 ? 13.852 10.844 15.695 1 91.31 2 ASN B N 1
ATOM 911 C CA . ASN B 1 2 ? 13.156 10.516 14.453 1 91.31 2 ASN B CA 1
ATOM 912 C C . ASN B 1 2 ? 11.906 9.68 14.711 1 91.31 2 ASN B C 1
ATOM 914 O O . ASN B 1 2 ? 11.953 8.695 15.453 1 91.31 2 ASN B O 1
ATOM 918 N N . ASN B 1 3 ? 10.805 10.219 14.312 1 97.69 3 ASN B N 1
ATOM 919 C CA . ASN B 1 3 ? 9.531 9.531 14.469 1 97.69 3 ASN B CA 1
ATOM 920 C C . ASN B 1 3 ? 9.484 8.234 13.664 1 97.69 3 ASN B C 1
ATOM 922 O O . ASN B 1 3 ? 10.164 8.109 12.648 1 97.69 3 ASN B O 1
ATOM 926 N N . LYS B 1 4 ? 8.695 7.289 14.195 1 98 4 LYS B N 1
ATOM 927 C CA . LYS B 1 4 ? 8.539 6.008 13.516 1 98 4 LYS B CA 1
ATOM 928 C C . LYS B 1 4 ? 7.254 5.98 12.695 1 98 4 LYS B C 1
ATOM 930 O O . LYS B 1 4 ? 6.215 6.484 13.133 1 98 4 LYS B O 1
ATOM 935 N N . PHE B 1 5 ? 7.371 5.379 11.523 1 98.56 5 PHE B N 1
ATOM 936 C CA . PHE B 1 5 ? 6.227 5.238 10.633 1 98.56 5 PHE B CA 1
ATOM 937 C C . PHE B 1 5 ? 6.051 3.785 10.203 1 98.56 5 PHE B C 1
ATOM 939 O O . PHE B 1 5 ? 7.035 3.059 10.039 1 98.56 5 PHE B O 1
ATOM 946 N N . GLU B 1 6 ? 4.824 3.404 10.016 1 98.5 6 GLU B N 1
ATOM 947 C CA . GLU B 1 6 ? 4.496 2.078 9.5 1 98.5 6 GLU B CA 1
ATOM 948 C C . GLU B 1 6 ? 3.432 2.156 8.414 1 98.5 6 GLU B C 1
ATOM 950 O O . GLU B 1 6 ? 2.514 2.977 8.492 1 98.5 6 GLU B O 1
ATOM 955 N N . LEU B 1 7 ? 3.578 1.344 7.43 1 98.81 7 LEU B N 1
ATOM 956 C CA . LEU B 1 7 ? 2.568 1.26 6.379 1 98.81 7 LEU B CA 1
ATOM 957 C C . LEU B 1 7 ? 1.245 0.745 6.938 1 98.81 7 LEU B C 1
ATOM 959 O O . LEU B 1 7 ? 1.211 -0.283 7.617 1 98.81 7 LEU B O 1
ATOM 963 N N . GLU B 1 8 ? 0.157 1.431 6.684 1 98.69 8 GLU B N 1
ATOM 964 C CA . GLU B 1 8 ? -1.131 1.087 7.277 1 98.69 8 GLU B CA 1
ATOM 965 C C . GLU B 1 8 ? -2.086 0.51 6.238 1 98.69 8 GLU B C 1
ATOM 967 O O . GLU B 1 8 ? -2.549 -0.624 6.375 1 98.69 8 GLU B O 1
ATOM 972 N N . HIS B 1 9 ? -2.387 1.337 5.188 1 98.88 9 HIS B N 1
ATOM 973 C CA . HIS B 1 9 ? -3.293 0.854 4.152 1 98.88 9 HIS B CA 1
ATOM 974 C C . HIS B 1 9 ? -3.016 1.534 2.816 1 98.88 9 HIS B C 1
ATOM 976 O O . HIS B 1 9 ? -2.25 2.498 2.754 1 98.88 9 HIS B O 1
ATOM 982 N N . ILE B 1 10 ? -3.574 0.988 1.759 1 98.94 10 ILE B N 1
ATOM 983 C CA . ILE B 1 10 ? -3.549 1.576 0.424 1 98.94 10 ILE B CA 1
ATOM 984 C C . ILE B 1 10 ? -4.957 2.014 0.028 1 98.94 10 ILE B C 1
ATOM 986 O O . ILE B 1 10 ? -5.914 1.248 0.168 1 98.94 10 ILE B O 1
ATOM 990 N N . GLY B 1 11 ? -5.082 3.27 -0.346 1 98.81 11 GLY B N 1
ATOM 991 C CA . GLY B 1 11 ? -6.32 3.762 -0.931 1 98.81 11 GLY B CA 1
ATOM 992 C C . GLY B 1 11 ? -6.414 3.512 -2.424 1 98.81 11 GLY B C 1
ATOM 993 O O . GLY B 1 11 ? -5.523 3.902 -3.182 1 98.81 11 GLY B O 1
ATOM 994 N N . ILE B 1 12 ? -7.457 2.863 -2.846 1 98.88 12 ILE B N 1
ATOM 995 C CA . ILE B 1 12 ? -7.684 2.539 -4.25 1 98.88 12 ILE B CA 1
ATOM 996 C C . ILE B 1 12 ? -8.828 3.389 -4.797 1 98.88 12 ILE B C 1
ATOM 998 O O . ILE B 1 12 ? -9.945 3.336 -4.285 1 98.88 12 ILE B O 1
ATOM 1002 N N . ASN B 1 13 ? -8.516 4.184 -5.816 1 98.69 13 ASN B N 1
ATOM 1003 C CA . ASN B 1 13 ? -9.555 4.977 -6.457 1 98.69 13 ASN B CA 1
ATOM 1004 C C . ASN B 1 13 ? -10.453 4.113 -7.34 1 98.69 13 ASN B C 1
ATOM 1006 O O . ASN B 1 13 ? -9.969 3.432 -8.242 1 98.69 13 ASN B O 1
ATOM 1010 N N . THR B 1 14 ? -11.672 4.09 -7.039 1 98.44 14 THR B N 1
ATOM 1011 C CA . THR B 1 14 ? -12.664 3.445 -7.891 1 98.44 14 THR B CA 1
ATOM 1012 C C . THR B 1 14 ? -13.672 4.465 -8.43 1 98.44 14 THR B C 1
ATOM 1014 O O . THR B 1 14 ? -13.773 5.574 -7.898 1 98.44 14 THR B O 1
ATOM 1017 N N . PRO B 1 15 ? -14.344 4.184 -9.562 1 97.94 15 PRO B N 1
ATOM 1018 C CA . PRO B 1 15 ? -15.141 5.223 -10.227 1 97.94 15 PRO B CA 1
ATOM 1019 C C . PRO B 1 15 ? -16.438 5.539 -9.477 1 97.94 15 PRO B C 1
ATOM 1021 O O . PRO B 1 15 ? -17.047 6.59 -9.695 1 97.94 15 PRO B O 1
ATOM 1024 N N . ASN B 1 16 ? -16.984 4.625 -8.68 1 98.12 16 ASN B N 1
ATOM 1025 C CA . ASN B 1 16 ? -18.234 4.836 -7.973 1 98.12 16 ASN B CA 1
ATOM 1026 C C . ASN B 1 16 ? -18.391 3.875 -6.797 1 98.12 16 ASN B C 1
ATOM 1028 O O . ASN B 1 16 ? -17.562 2.986 -6.605 1 98.12 16 ASN B O 1
ATOM 1032 N N . ALA B 1 17 ? -19.422 4.035 -6.023 1 98.38 17 ALA B N 1
ATOM 1033 C CA . ALA B 1 17 ? -19.656 3.295 -4.789 1 98.38 17 ALA B CA 1
ATOM 1034 C C . ALA B 1 17 ? -19.828 1.804 -5.066 1 98.38 17 ALA B C 1
ATOM 1036 O O . ALA B 1 17 ? -19.375 0.966 -4.285 1 98.38 17 ALA B O 1
ATOM 1037 N N . GLU B 1 18 ? -20.438 1.495 -6.105 1 98.5 18 GLU B N 1
ATOM 1038 C CA . GLU B 1 18 ? -20.672 0.095 -6.441 1 98.5 18 GLU B CA 1
ATOM 1039 C C . GLU B 1 18 ? -19.375 -0.644 -6.695 1 98.5 18 GLU B C 1
ATOM 1041 O O . GLU B 1 18 ? -19.156 -1.739 -6.172 1 98.5 18 GLU B O 1
ATOM 1046 N N . GLU B 1 19 ? -18.516 -0.032 -7.469 1 98.62 19 GLU B N 1
ATOM 1047 C CA . GLU B 1 19 ? -17.219 -0.647 -7.762 1 98.62 19 GLU B CA 1
ATOM 1048 C C . GLU B 1 19 ? -16.344 -0.698 -6.516 1 98.62 19 GLU B C 1
ATOM 1050 O O . GLU B 1 19 ? -15.57 -1.643 -6.332 1 98.62 19 GLU B O 1
ATOM 1055 N N . ALA B 1 20 ? -16.469 0.339 -5.723 1 98.88 20 ALA B N 1
ATOM 1056 C CA . ALA B 1 20 ? -15.727 0.332 -4.457 1 98.88 20 ALA B CA 1
ATOM 1057 C C . ALA B 1 20 ? -16.125 -0.863 -3.598 1 98.88 20 ALA B C 1
ATOM 1059 O O . ALA B 1 20 ? -15.266 -1.568 -3.066 1 98.88 20 ALA B O 1
ATOM 1060 N N . GLU B 1 21 ? -17.391 -1.053 -3.447 1 98.75 21 GLU B N 1
ATOM 1061 C CA . GLU B 1 21 ? -17.906 -2.15 -2.633 1 98.75 21 GLU B CA 1
ATOM 1062 C C . GLU B 1 21 ? -17.516 -3.504 -3.223 1 98.75 21 GLU B C 1
ATOM 1064 O O . GLU B 1 21 ? -17.094 -4.402 -2.496 1 98.75 21 GLU B O 1
ATOM 1069 N N . ARG B 1 22 ? -17.688 -3.662 -4.523 1 98.75 22 ARG B N 1
ATOM 1070 C CA . ARG B 1 22 ? -17.328 -4.906 -5.195 1 98.75 22 ARG B CA 1
ATOM 1071 C C . ARG B 1 22 ? -15.852 -5.238 -4.977 1 98.75 22 ARG B C 1
ATOM 1073 O O . ARG B 1 22 ? -15.508 -6.379 -4.66 1 98.75 22 ARG B O 1
ATOM 1080 N N . LEU B 1 23 ? -15 -4.25 -5.117 1 98.81 23 LEU B N 1
ATOM 1081 C CA . LEU B 1 23 ? -13.562 -4.473 -4.961 1 98.81 23 LEU B CA 1
ATOM 1082 C C . LEU B 1 23 ? -13.227 -4.805 -3.512 1 98.81 23 LEU B C 1
ATOM 1084 O O . LEU B 1 23 ? -12.438 -5.719 -3.248 1 98.81 23 LEU B O 1
ATOM 1088 N N . ALA B 1 24 ? -13.758 -4.062 -2.582 1 98.88 24 ALA B N 1
ATOM 1089 C CA . ALA B 1 24 ? -13.5 -4.32 -1.168 1 98.88 24 ALA B CA 1
ATOM 1090 C C . ALA B 1 24 ? -13.914 -5.738 -0.786 1 98.88 24 ALA B C 1
ATOM 1092 O O . ALA B 1 24 ? -13.195 -6.426 -0.057 1 98.88 24 ALA B O 1
ATOM 1093 N N . GLN B 1 25 ? -15.062 -6.184 -1.302 1 98.81 25 GLN B N 1
ATOM 1094 C CA . GLN B 1 25 ? -15.539 -7.539 -1.036 1 98.81 25 GLN B CA 1
ATOM 1095 C C . GLN B 1 25 ? -14.617 -8.578 -1.663 1 98.81 25 GLN B C 1
ATOM 1097 O O . GLN B 1 25 ? -14.312 -9.594 -1.04 1 98.81 25 GLN B O 1
ATOM 1102 N N . LEU B 1 26 ? -14.25 -8.289 -2.836 1 98.81 26 LEU B N 1
ATOM 1103 C CA . LEU B 1 26 ? -13.367 -9.203 -3.547 1 98.81 26 LEU B CA 1
ATOM 1104 C C . LEU B 1 26 ? -12.047 -9.367 -2.809 1 98.81 26 LEU B C 1
ATOM 1106 O O . LEU B 1 26 ? -11.602 -10.492 -2.555 1 98.81 26 LEU B O 1
ATOM 1110 N N . LEU B 1 27 ? -11.398 -8.273 -2.447 1 98.88 27 LEU B N 1
ATOM 1111 C CA . LEU B 1 27 ? -10.117 -8.305 -1.751 1 98.88 27 LEU B CA 1
ATOM 1112 C C . LEU B 1 27 ? -10.258 -8.953 -0.379 1 98.88 27 LEU B C 1
ATOM 1114 O O . LEU B 1 27 ? -9.359 -9.664 0.072 1 98.88 27 LEU B O 1
ATOM 1118 N N . SER B 1 28 ? -11.391 -8.672 0.255 1 98.81 28 SER B N 1
ATOM 1119 C CA . SER B 1 28 ? -11.648 -9.305 1.544 1 98.81 28 SER B CA 1
ATOM 1120 C C . SER B 1 28 ? -11.758 -10.82 1.402 1 98.81 28 SER B C 1
ATOM 1122 O O . SER B 1 28 ? -11.219 -11.562 2.221 1 98.81 28 SER B O 1
ATOM 1124 N N . MET B 1 29 ? -12.461 -11.219 0.389 1 98.44 29 MET B N 1
ATOM 1125 C CA . MET B 1 29 ? -12.57 -12.656 0.122 1 98.44 29 MET B CA 1
ATOM 1126 C C . MET B 1 29 ? -11.219 -13.25 -0.224 1 98.44 29 MET B C 1
ATOM 1128 O O . MET B 1 29 ? -10.859 -14.32 0.277 1 98.44 29 MET B O 1
ATOM 1132 N N . MET B 1 30 ? -10.438 -12.617 -1.017 1 98.56 30 MET B N 1
ATOM 1133 C CA . MET B 1 30 ? -9.117 -13.086 -1.448 1 98.56 30 MET B CA 1
ATOM 1134 C C . MET B 1 30 ? -8.203 -13.32 -0.25 1 98.56 30 MET B C 1
ATOM 1136 O O . MET B 1 30 ? -7.551 -14.359 -0.16 1 98.56 30 MET B O 1
ATOM 1140 N N . PHE B 1 31 ? -8.195 -12.406 0.735 1 98.81 31 PHE B N 1
ATOM 1141 C CA . PHE B 1 31 ? -7.152 -12.406 1.752 1 98.81 31 PHE B CA 1
ATOM 1142 C C . PHE B 1 31 ? -7.734 -12.703 3.129 1 98.81 31 PHE B C 1
ATOM 1144 O O . PHE B 1 31 ? -7.098 -12.438 4.148 1 98.81 31 PHE B O 1
ATOM 1151 N N . ASN B 1 32 ? -8.969 -13.227 3.143 1 98.69 32 ASN B N 1
ATOM 1152 C CA . ASN B 1 32 ? -9.625 -13.625 4.383 1 98.69 32 ASN B CA 1
ATOM 1153 C C . ASN B 1 32 ? -9.734 -12.461 5.363 1 98.69 32 ASN B C 1
ATOM 1155 O O . ASN B 1 32 ? -9.359 -12.594 6.531 1 98.69 32 ASN B O 1
ATOM 1159 N N . LEU B 1 33 ? -10.188 -11.375 4.844 1 98.44 33 LEU B N 1
ATOM 1160 C CA . LEU B 1 33 ? -10.414 -10.164 5.625 1 98.44 33 LEU B CA 1
ATOM 1161 C C . LEU B 1 33 ? -11.906 -9.898 5.789 1 98.44 33 LEU B C 1
ATOM 1163 O O . LEU B 1 33 ? -12.727 -10.5 5.102 1 98.44 33 LEU B O 1
ATOM 1167 N N . GLU B 1 34 ? -12.203 -9.039 6.684 1 98.19 34 GLU B N 1
ATOM 1168 C CA . GLU B 1 34 ? -13.586 -8.617 6.891 1 98.19 34 GLU B CA 1
ATOM 1169 C C . GLU B 1 34 ? -13.844 -7.266 6.238 1 98.19 34 GLU B C 1
ATOM 1171 O O . GLU B 1 34 ? -13.219 -6.266 6.594 1 98.19 34 GLU B O 1
ATOM 1176 N N . PRO B 1 35 ? -14.75 -7.27 5.27 1 98.38 35 PRO B N 1
ATOM 1177 C CA . PRO B 1 35 ? -15.078 -5.973 4.676 1 98.38 35 PRO B CA 1
ATOM 1178 C C . PRO B 1 35 ? -15.836 -5.059 5.637 1 98.38 35 PRO B C 1
ATOM 1180 O O . PRO B 1 35 ? -16.531 -5.543 6.535 1 98.38 35 PRO B O 1
ATOM 1183 N N . ARG B 1 36 ? -15.672 -3.789 5.496 1 98.25 36 ARG B N 1
ATOM 1184 C CA . ARG B 1 36 ? -16.328 -2.783 6.316 1 98.25 36 ARG B CA 1
ATOM 1185 C C . ARG B 1 36 ? -16.812 -1.607 5.469 1 98.25 36 ARG B C 1
ATOM 1187 O O . ARG B 1 36 ? -16.094 -1.152 4.574 1 98.25 36 ARG B O 1
ATOM 1194 N N . HIS B 1 37 ? -17.969 -1.171 5.805 1 98.12 37 HIS B N 1
ATOM 1195 C CA . HIS B 1 37 ? -18.516 -0.011 5.113 1 98.12 37 HIS B CA 1
ATOM 1196 C C . HIS B 1 37 ? -18.062 1.289 5.762 1 98.12 37 HIS B C 1
ATOM 1198 O O . HIS B 1 37 ? -18.047 1.403 6.992 1 98.12 37 HIS B O 1
ATOM 1204 N N . GLY B 1 38 ? -17.594 2.213 4.906 1 96.12 38 GLY B N 1
ATOM 1205 C CA . GLY B 1 38 ? -17.328 3.566 5.363 1 96.12 38 GLY B CA 1
ATOM 1206 C C . GLY B 1 38 ? -18.172 4.613 4.66 1 96.12 38 GLY B C 1
ATOM 1207 O O . GLY B 1 38 ? -18.953 4.289 3.768 1 96.12 38 GLY B O 1
ATOM 1208 N N . GLN B 1 39 ? -18.016 5.816 5.141 1 94.62 39 GLN B N 1
ATOM 1209 C CA . GLN B 1 39 ? -18.766 6.914 4.562 1 94.62 39 GLN B CA 1
ATOM 1210 C C . GLN B 1 39 ? -18.281 7.246 3.156 1 94.62 39 GLN B C 1
ATOM 1212 O O . GLN B 1 39 ? -19.062 7.262 2.205 1 94.62 39 GLN B O 1
ATOM 1217 N N . LYS B 1 40 ? -17.047 7.473 2.934 1 96.56 40 LYS B N 1
ATOM 1218 C CA . LYS B 1 40 ? -16.484 7.906 1.657 1 96.56 40 LYS B CA 1
ATOM 1219 C C . LYS B 1 40 ? -15.797 6.746 0.938 1 96.56 40 LYS B C 1
ATOM 1221 O O . LYS B 1 40 ? -15.367 6.887 -0.207 1 96.56 40 LYS B O 1
ATOM 1226 N N . SER B 1 41 ? -15.68 5.57 1.613 1 98.56 41 SER B N 1
ATOM 1227 C CA . SER B 1 41 ? -14.922 4.441 1.084 1 98.56 41 SER B CA 1
ATOM 1228 C C . SER B 1 41 ? -15.445 3.117 1.637 1 98.56 41 SER B C 1
ATOM 1230 O O . SER B 1 41 ? -16.266 3.105 2.555 1 98.56 41 SER B O 1
ATOM 1232 N N . GLU B 1 42 ? -15.102 2.051 0.975 1 98.88 42 GLU B N 1
ATOM 1233 C CA . GLU B 1 42 ? -15.273 0.676 1.433 1 98.88 42 GLU B CA 1
ATOM 1234 C C . GLU B 1 42 ? -13.938 0.044 1.804 1 98.88 42 GLU B C 1
ATOM 1236 O O . GLU B 1 42 ? -12.945 0.228 1.102 1 98.88 42 GLU B O 1
ATOM 1241 N N . PHE B 1 43 ? -13.953 -0.756 2.822 1 98.81 43 PHE B N 1
ATOM 1242 C CA . PHE B 1 43 ? -12.695 -1.288 3.318 1 98.81 43 PHE B CA 1
ATOM 1243 C C . PHE B 1 43 ? -12.633 -2.799 3.125 1 98.81 43 PHE B C 1
ATOM 1245 O O . PHE B 1 43 ? -13.594 -3.508 3.418 1 98.81 43 PHE B O 1
ATOM 1252 N N . GLY B 1 44 ? -11.547 -3.293 2.498 1 98.69 44 GLY B N 1
ATOM 1253 C CA . GLY B 1 44 ? -11.148 -4.691 2.59 1 98.69 44 GLY B CA 1
ATOM 1254 C C . GLY B 1 44 ? -10.172 -4.961 3.723 1 98.69 44 GLY B C 1
ATOM 1255 O O . GLY B 1 44 ? -8.961 -4.93 3.521 1 98.69 44 GLY B O 1
ATOM 1256 N N . GLY B 1 45 ? -10.789 -5.254 4.945 1 98.25 45 GLY B N 1
ATOM 1257 C CA . GLY B 1 45 ? -9.93 -5.348 6.117 1 98.25 45 GLY B CA 1
ATOM 1258 C C . GLY B 1 45 ? -9.195 -4.059 6.418 1 98.25 45 GLY B C 1
ATOM 1259 O O . GLY B 1 45 ? -9.641 -2.975 6.035 1 98.25 45 GLY B O 1
ATOM 1260 N N . PRO B 1 46 ? -8.086 -4.121 7.062 1 98.25 46 PRO B N 1
ATOM 1261 C CA . PRO B 1 46 ? -7.336 -2.924 7.449 1 98.25 46 PRO B CA 1
ATOM 1262 C C . PRO B 1 46 ? -6.414 -2.418 6.344 1 98.25 46 PRO B C 1
ATOM 1264 O O . PRO B 1 46 ? -5.871 -1.315 6.445 1 98.25 46 PRO B O 1
ATOM 1267 N N . TYR B 1 47 ? -6.312 -3.154 5.254 1 98.81 47 TYR B N 1
ATOM 1268 C CA . TYR B 1 47 ? -5.203 -2.912 4.344 1 98.81 47 TYR B CA 1
ATOM 1269 C C . TYR B 1 47 ? -5.664 -2.143 3.109 1 98.81 47 TYR B C 1
ATOM 1271 O O . TYR B 1 47 ? -4.863 -1.486 2.443 1 98.81 47 TYR B O 1
ATOM 1279 N N . PHE B 1 48 ? -6.977 -2.289 2.795 1 98.94 48 PHE B N 1
ATOM 1280 C CA . PHE B 1 48 ? -7.461 -1.724 1.541 1 98.94 48 PHE B CA 1
ATOM 1281 C C . PHE B 1 48 ? -8.594 -0.735 1.795 1 98.94 48 PHE B C 1
ATOM 1283 O O . PHE B 1 48 ? -9.586 -1.074 2.439 1 98.94 48 PHE B O 1
ATOM 1290 N N . GLU B 1 49 ? -8.484 0.441 1.351 1 98.88 49 GLU B N 1
ATOM 1291 C CA . GLU B 1 49 ? -9.523 1.463 1.358 1 98.88 49 GLU B CA 1
ATOM 1292 C C . GLU B 1 49 ? -9.969 1.805 -0.06 1 98.88 49 GLU B C 1
ATOM 1294 O O . GLU B 1 49 ? -9.273 2.523 -0.78 1 98.88 49 GLU B O 1
ATOM 1299 N N . CYS B 1 50 ? -11.078 1.292 -0.502 1 98.94 50 CYS B N 1
ATOM 1300 C CA . CYS B 1 50 ? -11.617 1.51 -1.84 1 98.94 50 CYS B CA 1
ATOM 1301 C C . CYS B 1 50 ? -12.531 2.725 -1.866 1 98.94 50 CYS B C 1
ATOM 1303 O O . CYS B 1 50 ? -13.633 2.688 -1.31 1 98.94 50 CYS B O 1
ATOM 1305 N N . MET B 1 51 ? -12.117 3.775 -2.506 1 98.81 51 MET B N 1
ATOM 1306 C CA . MET B 1 51 ? -12.82 5.051 -2.482 1 98.81 51 MET B CA 1
ATOM 1307 C C . MET B 1 51 ? -14.078 4.992 -3.342 1 98.81 51 MET B C 1
ATOM 1309 O O . MET B 1 51 ? -14.055 4.465 -4.457 1 98.81 51 MET B O 1
ATOM 1313 N N . LYS B 1 52 ? -15.18 5.582 -2.926 1 98.5 52 LYS B N 1
ATOM 1314 C CA . LYS B 1 52 ? -16.453 5.551 -3.621 1 98.5 52 LYS B CA 1
ATOM 1315 C C . LYS B 1 52 ? -16.469 6.535 -4.789 1 98.5 52 LYS B C 1
ATOM 1317 O O . LYS B 1 52 ? -17.391 6.508 -5.617 1 98.5 52 LYS B O 1
ATOM 1322 N N . ALA B 1 53 ? -15.562 7.402 -4.812 1 97.56 53 ALA B N 1
ATOM 1323 C CA . ALA B 1 53 ? -15.234 8.328 -5.895 1 97.56 53 ALA B CA 1
ATOM 1324 C C . ALA B 1 53 ? -13.75 8.656 -5.906 1 97.56 53 ALA B C 1
ATOM 1326 O O . ALA B 1 53 ? -13.094 8.625 -4.863 1 97.56 53 ALA B O 1
ATOM 1327 N N . PRO B 1 54 ? -13.219 8.906 -7.164 1 95.12 54 PRO B N 1
ATOM 1328 C CA . PRO B 1 54 ? -11.797 9.242 -7.18 1 95.12 54 PRO B CA 1
ATOM 1329 C C . PRO B 1 54 ? -11.445 10.375 -6.223 1 95.12 54 PRO B C 1
ATOM 1331 O O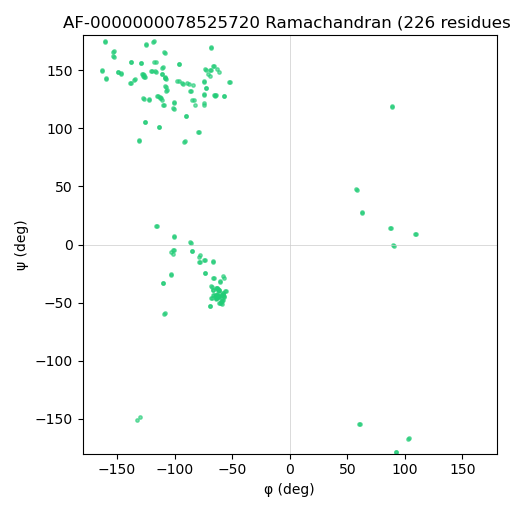 . PRO B 1 54 ? -12.219 11.328 -6.086 1 95.12 54 PRO B O 1
ATOM 1334 N N . PHE B 1 55 ? -10.359 10.273 -5.562 1 95.62 55 PHE B N 1
ATOM 1335 C CA . PHE B 1 55 ? -9.859 11.242 -4.594 1 95.62 55 PHE B CA 1
ATOM 1336 C C . PHE B 1 55 ? -8.391 11.547 -4.844 1 95.62 55 PHE B C 1
ATOM 1338 O O . PHE B 1 55 ? -7.926 11.508 -5.988 1 95.62 55 PHE B O 1
ATOM 1345 N N . LEU B 1 56 ? -7.621 11.891 -3.877 1 97.88 56 LEU B N 1
ATOM 1346 C CA . LEU B 1 56 ? -6.25 12.367 -4.035 1 97.88 56 LEU B CA 1
ATOM 1347 C C . LEU B 1 56 ? -5.336 11.242 -4.508 1 97.88 56 LEU B C 1
ATOM 1349 O O . LEU B 1 56 ? -5.469 10.102 -4.066 1 97.88 56 LEU B O 1
ATOM 1353 N N . GLY B 1 57 ? -4.336 11.602 -5.363 1 98.44 57 GLY B N 1
ATOM 1354 C CA . GLY B 1 57 ? -3.373 10.672 -5.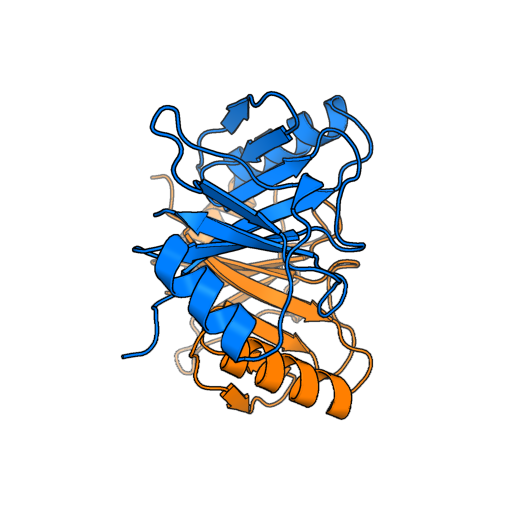926 1 98.44 57 GLY B CA 1
ATOM 1355 C C . GLY B 1 57 ? -3.836 10.055 -7.234 1 98.44 57 GLY B C 1
ATOM 1356 O O . GLY B 1 57 ? -4.875 9.398 -7.281 1 98.44 57 GLY B O 1
ATOM 1357 N N . ALA B 1 58 ? -3.129 10.266 -8.242 1 97.94 58 ALA B N 1
ATOM 1358 C CA . ALA B 1 58 ? -3.461 9.68 -9.539 1 97.94 58 ALA B CA 1
ATOM 1359 C C . ALA B 1 58 ? -3.557 8.156 -9.445 1 97.94 58 ALA B C 1
ATOM 1361 O O . ALA B 1 58 ? -4.445 7.547 -10.039 1 97.94 58 ALA B O 1
ATOM 1362 N N . ASN B 1 59 ? -2.676 7.52 -8.695 1 98.38 59 ASN B N 1
ATOM 1363 C CA . ASN B 1 59 ? -2.631 6.07 -8.539 1 98.38 59 ASN B CA 1
ATOM 1364 C C . ASN B 1 59 ? -3.277 5.633 -7.227 1 98.38 59 ASN B C 1
ATOM 1366 O O . ASN B 1 59 ? -3.232 4.453 -6.871 1 98.38 59 ASN B O 1
ATOM 1370 N N . GLY B 1 60 ? -3.924 6.57 -6.469 1 98.69 60 GLY B N 1
ATOM 1371 C CA . GLY B 1 60 ? -4.449 6.305 -5.137 1 98.69 60 GLY B CA 1
ATOM 1372 C C . GLY B 1 60 ? -3.578 6.871 -4.031 1 98.69 60 GLY B C 1
ATOM 1373 O O . GLY B 1 60 ? -2.75 7.75 -4.277 1 98.69 60 GLY B O 1
ATOM 1374 N N . HIS B 1 61 ? -3.844 6.445 -2.82 1 98.94 61 HIS B N 1
ATOM 1375 C CA . HIS B 1 61 ? -3.061 7.023 -1.733 1 98.94 61 HIS B CA 1
ATOM 1376 C C . HIS B 1 61 ? -2.455 5.934 -0.852 1 98.94 61 HIS B C 1
ATOM 1378 O O . HIS B 1 61 ? -2.91 4.789 -0.873 1 98.94 61 HIS B O 1
ATOM 1384 N N . ILE B 1 62 ? -1.382 6.273 -0.174 1 98.94 62 ILE B N 1
ATOM 1385 C CA . ILE B 1 62 ? -0.691 5.43 0.797 1 98.94 62 ILE B CA 1
ATOM 1386 C C . ILE B 1 62 ? -0.834 6.027 2.193 1 98.94 62 ILE B C 1
ATOM 1388 O O . ILE B 1 62 ? -0.595 7.223 2.393 1 98.94 62 ILE B O 1
ATOM 1392 N N . ALA B 1 63 ? -1.297 5.223 3.1 1 98.88 63 ALA B N 1
ATOM 1393 C CA . ALA B 1 63 ? -1.437 5.66 4.484 1 98.88 63 ALA B CA 1
ATOM 1394 C C . ALA B 1 63 ? -0.283 5.148 5.344 1 98.88 63 ALA B C 1
ATOM 1396 O O . ALA B 1 63 ? -0.006 3.945 5.363 1 98.88 63 ALA B O 1
ATOM 1397 N N . MET B 1 64 ? 0.392 6.055 5.949 1 98.88 64 MET B N 1
ATOM 1398 C CA . MET B 1 64 ? 1.41 5.738 6.945 1 98.88 64 MET B CA 1
ATOM 1399 C C . MET B 1 64 ? 0.929 6.098 8.352 1 98.88 64 MET B C 1
ATOM 1401 O O . MET B 1 64 ? 0.342 7.16 8.555 1 98.88 64 MET B O 1
ATOM 1405 N N . ARG B 1 65 ? 1.176 5.23 9.273 1 98.69 65 ARG B N 1
ATOM 1406 C CA . ARG B 1 65 ? 0.749 5.492 10.648 1 98.69 65 ARG B CA 1
ATOM 1407 C C . ARG B 1 65 ? 1.948 5.746 11.555 1 98.69 65 ARG B C 1
ATOM 1409 O O . ARG B 1 65 ? 3.047 5.254 11.289 1 98.69 65 ARG B O 1
ATOM 1416 N N . THR B 1 66 ? 1.769 6.496 12.578 1 98.69 66 THR B N 1
ATOM 1417 C CA . THR B 1 66 ? 2.811 6.855 13.539 1 98.69 66 THR B CA 1
ATOM 1418 C C . THR B 1 66 ? 2.229 7.004 14.938 1 98.69 66 THR B C 1
ATOM 1420 O O . THR B 1 66 ? 1.074 7.406 15.094 1 98.69 66 THR B O 1
ATOM 1423 N N . PRO B 1 67 ? 2.977 6.68 16.031 1 97.81 67 PRO B N 1
ATOM 1424 C CA . PRO B 1 67 ? 2.473 6.781 17.391 1 97.81 67 PRO B CA 1
ATOM 1425 C C . PRO B 1 67 ? 2.211 8.227 17.828 1 97.81 67 PRO B C 1
ATOM 1427 O O . PRO B 1 67 ? 1.398 8.469 18.719 1 97.81 67 PRO B O 1
ATOM 1430 N N . ASP B 1 68 ? 2.904 9.148 17.312 1 97.12 68 ASP B N 1
ATOM 1431 C CA . ASP B 1 68 ? 2.766 10.562 17.641 1 97.12 68 ASP B CA 1
ATOM 1432 C C . ASP B 1 68 ? 2.656 11.414 16.375 1 97.12 68 ASP B C 1
ATOM 1434 O O . ASP B 1 68 ? 3.658 11.938 15.891 1 97.12 68 ASP B O 1
ATOM 1438 N N . LEU B 1 69 ? 1.441 11.586 15.93 1 98.12 69 LEU B N 1
ATOM 1439 C CA . LEU B 1 69 ? 1.197 12.25 14.656 1 98.12 69 LEU B CA 1
ATOM 1440 C C . LEU B 1 69 ? 1.599 13.719 14.727 1 98.12 69 LEU B C 1
ATOM 1442 O O . LEU B 1 69 ? 2.131 14.273 13.758 1 98.12 69 LEU B O 1
ATOM 1446 N N . THR B 1 70 ? 1.338 14.367 15.82 1 96.19 70 THR B N 1
ATOM 1447 C CA . THR B 1 70 ? 1.688 15.773 15.977 1 96.19 70 THR B CA 1
ATOM 1448 C C . THR B 1 70 ? 3.191 15.977 15.805 1 96.19 70 THR B C 1
ATOM 1450 O O . THR B 1 70 ? 3.623 16.828 15.023 1 96.19 70 THR B O 1
ATOM 1453 N N . ALA B 1 71 ? 3.979 15.195 16.531 1 97.62 71 ALA B N 1
ATOM 1454 C CA . ALA B 1 71 ? 5.434 15.281 16.422 1 97.62 71 ALA B CA 1
ATOM 1455 C C . ALA B 1 71 ? 5.906 14.938 15.016 1 97.62 71 ALA B C 1
ATOM 1457 O O . ALA B 1 71 ? 6.84 15.562 14.5 1 97.62 71 ALA B O 1
ATOM 1458 N N . ALA B 1 72 ? 5.273 13.93 14.414 1 98.5 72 ALA B N 1
ATOM 1459 C CA . ALA B 1 72 ? 5.637 13.5 13.062 1 98.5 72 ALA B CA 1
ATOM 1460 C C . ALA B 1 72 ? 5.363 14.609 12.047 1 98.5 72 ALA B C 1
ATOM 1462 O O . ALA B 1 72 ? 6.164 14.836 11.141 1 98.5 72 ALA B O 1
ATOM 1463 N N . ALA B 1 73 ? 4.219 15.227 12.164 1 98 73 ALA B N 1
ATOM 1464 C CA . ALA B 1 73 ? 3.879 16.328 11.266 1 98 73 ALA B CA 1
ATOM 1465 C C . ALA B 1 73 ? 4.895 17.469 11.383 1 98 73 ALA B C 1
ATOM 1467 O O . ALA B 1 73 ? 5.312 18.031 10.375 1 98 73 ALA B O 1
ATOM 1468 N N . GLU B 1 74 ? 5.273 17.797 12.609 1 97.94 74 GLU B N 1
ATOM 1469 C CA . GLU B 1 74 ? 6.277 18.828 12.82 1 97.94 74 GLU B CA 1
ATOM 1470 C C . GLU B 1 74 ? 7.609 18.453 12.195 1 97.94 74 GLU B C 1
ATOM 1472 O O . GLU B 1 74 ? 8.266 19.281 11.555 1 97.94 74 GLU B O 1
ATOM 1477 N N . GLU B 1 75 ? 8.008 17.234 12.398 1 98.44 75 GLU B N 1
ATOM 1478 C CA . GLU B 1 75 ? 9.25 16.734 11.805 1 98.44 75 GLU B CA 1
ATOM 1479 C C . GLU B 1 75 ? 9.219 16.859 10.281 1 98.44 75 GLU B C 1
ATOM 1481 O O . GLU B 1 75 ? 10.203 17.266 9.664 1 98.44 75 GLU B O 1
ATOM 1486 N N . LEU B 1 76 ? 8.141 16.438 9.617 1 98.62 76 LEU B N 1
ATOM 1487 C CA . LEU B 1 76 ? 8 16.5 8.164 1 98.62 76 LEU B CA 1
ATOM 1488 C C . LEU B 1 76 ? 8.055 17.938 7.672 1 98.62 76 LEU B C 1
ATOM 1490 O O . LEU B 1 76 ? 8.656 18.219 6.629 1 98.62 76 LEU B O 1
ATOM 1494 N N . LYS B 1 77 ? 7.453 18.828 8.422 1 98.38 77 LYS B N 1
ATOM 1495 C CA . LYS B 1 77 ? 7.559 20.234 8.07 1 98.38 77 LYS B CA 1
ATOM 1496 C C . LYS B 1 77 ? 9.016 20.703 8.125 1 98.38 77 LYS B C 1
ATOM 1498 O O . LYS B 1 77 ? 9.461 21.453 7.246 1 98.38 77 LYS B O 1
ATOM 1503 N N . GLU B 1 78 ? 9.695 20.297 9.164 1 98.25 78 GLU B N 1
ATOM 1504 C CA . GLU B 1 78 ? 11.102 20.656 9.312 1 98.25 78 GLU B CA 1
ATOM 1505 C C . GLU B 1 78 ? 11.938 20.125 8.148 1 98.25 78 GLU B C 1
ATOM 1507 O O . GLU B 1 78 ? 12.922 20.75 7.75 1 98.25 78 GLU B O 1
ATOM 1512 N N . LYS B 1 79 ? 11.516 19.016 7.629 1 98.25 79 LYS B N 1
ATOM 1513 C CA . LYS B 1 79 ? 12.203 18.406 6.496 1 98.25 79 LYS B CA 1
ATOM 1514 C C . LYS B 1 79 ? 11.836 19.109 5.191 1 98.25 79 LYS B C 1
ATOM 1516 O O . LYS B 1 79 ? 12.391 18.797 4.137 1 98.25 79 LYS B O 1
ATOM 1521 N N . GLY B 1 80 ? 10.797 20 5.234 1 98 80 GLY B N 1
ATOM 1522 C CA . GLY B 1 80 ? 10.469 20.812 4.07 1 98 80 GLY B CA 1
ATOM 1523 C C . GLY B 1 80 ? 9.164 20.406 3.41 1 98 80 GLY B C 1
ATOM 1524 O O . GLY B 1 80 ? 8.836 20.891 2.328 1 98 80 GLY B O 1
ATOM 1525 N N . PHE B 1 81 ? 8.461 19.547 4.055 1 98.5 81 PHE B N 1
ATOM 1526 C CA . PHE B 1 81 ? 7.199 19.109 3.473 1 98.5 81 PHE B CA 1
ATOM 1527 C C . PHE B 1 81 ? 6.031 19.906 4.039 1 98.5 81 PHE B C 1
ATOM 1529 O O . PHE B 1 81 ? 6.129 20.453 5.137 1 98.5 81 PHE B O 1
ATOM 1536 N N . SER B 1 82 ? 4.996 19.953 3.262 1 98.62 82 SER B N 1
ATOM 1537 C CA . SER B 1 82 ? 3.781 20.656 3.682 1 98.62 82 SER B CA 1
ATOM 1538 C C . SER B 1 82 ? 2.568 19.734 3.611 1 98.62 82 SER B C 1
ATOM 1540 O O . SER B 1 82 ? 2.652 18.625 3.076 1 98.62 82 SER B O 1
ATOM 1542 N N . PHE B 1 83 ? 1.463 20.25 4.133 1 98.69 83 PHE B N 1
ATOM 1543 C CA . PHE B 1 83 ? 0.261 19.438 4.242 1 98.69 83 PHE B CA 1
ATOM 1544 C C . PHE B 1 83 ? -0.929 20.125 3.594 1 98.69 83 PHE B C 1
ATOM 1546 O O . PHE B 1 83 ? -0.995 21.359 3.561 1 98.69 83 PHE B O 1
ATOM 1553 N N . ASN B 1 84 ? -1.758 19.391 3.006 1 98.5 84 ASN B N 1
ATOM 1554 C CA . ASN B 1 84 ? -3.072 19.875 2.598 1 98.5 84 ASN B CA 1
ATOM 1555 C C . ASN B 1 84 ? -4.047 19.922 3.771 1 98.5 84 ASN B C 1
ATOM 1557 O O . ASN B 1 84 ? -4.727 18.922 4.047 1 98.5 84 ASN B O 1
ATOM 1561 N N . MET B 1 85 ? -4.227 21.016 4.379 1 97.5 85 MET B N 1
ATOM 1562 C CA . MET B 1 85 ? -4.961 21.109 5.637 1 97.5 85 MET B CA 1
ATOM 1563 C C . MET B 1 85 ? -6.461 20.953 5.406 1 97.5 85 MET B C 1
ATOM 1565 O O . MET B 1 85 ? -7.219 20.734 6.355 1 97.5 85 MET B O 1
ATOM 1569 N N . ASP B 1 86 ? -6.922 21.031 4.141 1 97.5 86 ASP B N 1
ATOM 1570 C CA . ASP B 1 86 ? -8.32 20.75 3.836 1 97.5 86 ASP B CA 1
ATOM 1571 C C . ASP B 1 86 ? -8.656 19.281 4.082 1 97.5 86 ASP B C 1
ATOM 1573 O O . ASP B 1 86 ? -9.828 18.906 4.145 1 97.5 86 ASP B O 1
ATOM 1577 N N . THR B 1 87 ? -7.625 18.438 4.211 1 97.88 87 THR B N 1
ATOM 1578 C CA . THR B 1 87 ? -7.82 17.016 4.398 1 97.88 87 THR B CA 1
ATOM 1579 C C . THR B 1 87 ? -7.656 16.625 5.863 1 97.88 87 THR B C 1
ATOM 1581 O O . THR B 1 87 ? -7.812 15.461 6.227 1 97.88 87 THR B O 1
ATOM 1584 N N . ALA B 1 88 ? -7.289 17.547 6.699 1 97.94 88 ALA B N 1
ATOM 1585 C CA . ALA B 1 88 ? -7.004 17.234 8.102 1 97.94 88 ALA B CA 1
ATOM 1586 C C . ALA B 1 88 ? -8.266 16.781 8.828 1 97.94 88 ALA B C 1
ATOM 1588 O O . ALA B 1 88 ? -9.336 17.391 8.672 1 97.94 88 ALA B O 1
ATOM 1589 N N . ALA B 1 89 ? -8.133 15.703 9.453 1 96.94 89 ALA B N 1
ATOM 1590 C CA . ALA B 1 89 ? -9.18 15.242 10.367 1 96.94 89 ALA B CA 1
ATOM 1591 C C . ALA B 1 89 ? -8.703 15.305 11.812 1 96.94 89 ALA B C 1
ATOM 1593 O O . ALA B 1 89 ? -7.535 15.047 12.102 1 96.94 89 ALA B O 1
ATOM 1594 N N . TYR B 1 90 ? -9.625 15.594 12.719 1 96.5 90 TYR B N 1
ATOM 1595 C CA . TYR B 1 90 ? -9.305 15.758 14.133 1 96.5 90 TYR B CA 1
ATOM 1596 C C . TYR B 1 90 ? -10.18 14.859 15 1 96.5 90 TYR B C 1
ATOM 1598 O O . TYR B 1 90 ? -11.336 14.586 14.656 1 96.5 90 TYR B O 1
ATOM 1606 N N . SER B 1 91 ? -9.508 14.414 16.078 1 93.31 91 SER B N 1
ATOM 1607 C CA . SER B 1 91 ? -10.297 13.68 17.062 1 93.31 91 SER B CA 1
ATOM 1608 C C . SER B 1 91 ? -11.289 14.594 17.781 1 93.31 91 SER B C 1
ATOM 1610 O O . SER B 1 91 ? -11.266 15.812 17.594 1 93.31 91 SER B O 1
ATOM 1612 N N . GLU B 1 92 ? -12.117 13.891 18.484 1 93.56 92 GLU B N 1
ATOM 1613 C CA . GLU B 1 92 ? -13.078 14.664 19.266 1 93.56 92 GLU B CA 1
ATOM 1614 C C . GLU B 1 92 ? -12.375 15.617 20.234 1 93.56 92 GLU B C 1
ATOM 1616 O O . GLU B 1 92 ? -12.906 16.672 20.562 1 93.56 92 GLU B O 1
ATOM 1621 N N . GLU B 1 93 ? -11.156 15.312 20.688 1 93.38 93 GLU B N 1
ATOM 1622 C CA . GLU B 1 93 ? -10.375 16.109 21.625 1 93.38 93 GLU B CA 1
ATOM 1623 C C . GLU B 1 93 ? -9.555 17.172 20.906 1 93.38 93 GLU B C 1
ATOM 1625 O O . GLU B 1 93 ? -8.727 17.859 21.516 1 93.38 93 GLU B O 1
ATOM 1630 N N . GLY B 1 94 ? -9.719 17.219 19.594 1 93.12 94 GLY B N 1
ATOM 1631 C CA . GLY B 1 94 ? -9.055 18.266 18.828 1 93.12 94 GLY B CA 1
ATOM 1632 C C . GLY B 1 94 ? -7.645 17.891 18.406 1 93.12 94 GLY B C 1
ATOM 1633 O O . GLY B 1 94 ? -6.875 18.75 17.984 1 93.12 94 GLY B O 1
ATOM 1634 N N . LYS B 1 95 ? -7.379 16.656 18.531 1 94.56 95 LYS B N 1
ATOM 1635 C CA . LYS B 1 95 ? -6.051 16.203 18.141 1 94.56 95 LYS B CA 1
ATOM 1636 C C . LYS B 1 95 ? -6.043 15.742 16.688 1 94.56 95 LYS B C 1
ATOM 1638 O O . LYS B 1 95 ? -6.984 15.094 16.219 1 94.56 95 LYS B O 1
ATOM 1643 N N . LEU B 1 96 ? -4.949 16.156 16.016 1 96.88 96 LEU B N 1
ATOM 1644 C CA . LEU B 1 96 ? -4.816 15.734 14.633 1 96.88 96 LEU B CA 1
ATOM 1645 C C . LEU B 1 96 ? -4.852 14.211 14.516 1 96.88 96 LEU B C 1
ATOM 1647 O O . LEU B 1 96 ? -4.117 13.516 15.227 1 96.88 96 LEU B O 1
ATOM 1651 N N . LYS B 1 97 ? -5.719 13.672 13.656 1 97.56 97 LYS B N 1
ATOM 1652 C CA . LYS B 1 97 ? -5.902 12.227 13.523 1 97.56 97 LYS B CA 1
ATOM 1653 C C . LYS B 1 97 ? -5.359 11.727 12.188 1 97.56 97 LYS B C 1
ATOM 1655 O O . LYS B 1 97 ? -4.922 10.578 12.086 1 97.56 97 LYS B O 1
ATOM 1660 N N . ASN B 1 98 ? -5.449 12.5 11.188 1 98 98 ASN B N 1
ATOM 1661 C CA . ASN B 1 98 ? -4.898 12.188 9.875 1 98 98 ASN B CA 1
ATOM 1662 C C . ASN B 1 98 ? -4.785 13.438 9.008 1 98 98 ASN B C 1
ATOM 1664 O O . ASN B 1 98 ? -5.508 14.414 9.219 1 98 98 ASN B O 1
ATOM 1668 N N . VAL B 1 99 ? -3.824 13.484 8.109 1 98.75 99 VAL B N 1
ATOM 1669 C CA . VAL B 1 99 ? -3.645 14.609 7.195 1 98.75 99 VAL B CA 1
ATOM 1670 C C . VAL B 1 99 ? -2.811 14.164 5.992 1 98.75 99 VAL B C 1
ATOM 1672 O O . VAL B 1 99 ? -1.873 13.375 6.137 1 98.75 99 VAL B O 1
ATOM 1675 N N . TYR B 1 100 ? -3.17 14.695 4.812 1 98.88 100 TYR B N 1
ATOM 1676 C CA . TYR B 1 100 ? -2.424 14.398 3.596 1 98.88 100 TYR B CA 1
ATOM 1677 C C . TYR B 1 100 ? -1.268 15.367 3.412 1 98.88 100 TYR B C 1
ATOM 1679 O O . TYR B 1 100 ? -1.411 16.562 3.666 1 98.88 100 TYR B O 1
ATOM 1687 N N . LEU B 1 101 ? -0.176 14.859 3.016 1 98.81 101 LEU B N 1
ATOM 1688 C CA . LEU B 1 101 ? 0.896 15.711 2.516 1 98.81 101 LEU B CA 1
ATOM 1689 C C . LEU B 1 101 ? 0.482 16.391 1.219 1 98.81 101 LEU B C 1
ATOM 1691 O O . LEU B 1 101 ? -0.334 15.867 0.462 1 98.81 101 LEU B O 1
ATOM 1695 N N . ASP B 1 102 ? 1.081 17.5 1.017 1 98.5 102 ASP B N 1
ATOM 1696 C CA . ASP B 1 102 ? 0.887 18.172 -0.266 1 98.5 102 ASP B CA 1
ATOM 1697 C C . ASP B 1 102 ? 1.619 17.438 -1.386 1 98.5 102 ASP B C 1
ATOM 1699 O O . ASP B 1 102 ? 2.777 17.047 -1.225 1 98.5 102 ASP B O 1
ATOM 1703 N N . GLY B 1 103 ? 0.877 17.281 -2.488 1 97.5 103 GLY B N 1
ATOM 1704 C CA . GLY B 1 103 ? 1.51 16.734 -3.678 1 97.5 103 GLY B CA 1
ATOM 1705 C C . GLY B 1 103 ? 1.378 15.227 -3.783 1 97.5 103 GLY B C 1
ATOM 1706 O O . GLY B 1 103 ? 0.64 14.609 -3.014 1 97.5 103 GLY B O 1
ATOM 1707 N N . GLU B 1 104 ? 1.969 14.727 -4.84 1 98.56 104 GLU B N 1
ATOM 1708 C CA . GLU B 1 104 ? 2.006 13.289 -5.113 1 98.56 104 GLU B CA 1
ATOM 1709 C C . GLU B 1 104 ? 3.441 12.781 -5.172 1 98.56 104 GLU B C 1
ATOM 1711 O O . GLU B 1 104 ? 4.355 13.523 -5.539 1 98.56 104 GLU B O 1
ATOM 1716 N N . PHE B 1 105 ? 3.65 11.617 -4.824 1 98.62 105 PHE B N 1
ATOM 1717 C CA . PHE B 1 105 ? 4.918 10.898 -4.84 1 98.62 105 PHE B CA 1
ATOM 1718 C C . PHE B 1 105 ? 4.793 9.594 -5.625 1 98.62 105 PHE B C 1
ATOM 1720 O O . PHE B 1 105 ? 4.203 8.625 -5.141 1 98.62 105 PHE B O 1
ATOM 1727 N N . GLY B 1 106 ? 5.348 9.625 -6.801 1 97.94 106 GLY B N 1
ATOM 1728 C CA . GLY B 1 106 ? 5.145 8.492 -7.688 1 97.94 106 GLY B CA 1
ATOM 1729 C C . GLY B 1 106 ? 3.689 8.289 -8.07 1 97.94 106 GLY B C 1
ATOM 1730 O O . GLY B 1 106 ? 3.236 7.152 -8.242 1 97.94 106 GLY B O 1
ATOM 1731 N N . GLY B 1 107 ? 2.963 9.344 -8.07 1 98.31 107 GLY B N 1
ATOM 1732 C CA . GLY B 1 107 ? 1.558 9.289 -8.445 1 98.31 107 GLY B CA 1
ATOM 1733 C C . GLY B 1 107 ? 0.64 9.031 -7.262 1 98.31 107 GLY B C 1
ATOM 1734 O O . GLY B 1 107 ? -0.583 9.008 -7.41 1 98.31 107 GLY B O 1
ATOM 1735 N N . PHE B 1 108 ? 1.207 8.867 -6.078 1 98.81 108 PHE B N 1
ATOM 1736 C CA . PHE B 1 108 ? 0.412 8.578 -4.891 1 98.81 108 PHE B CA 1
ATOM 1737 C C . PHE B 1 108 ? 0.333 9.805 -3.984 1 98.81 108 PHE B C 1
ATOM 1739 O O . PHE B 1 108 ? 1.327 10.508 -3.793 1 98.81 108 PHE B O 1
ATOM 1746 N N . ALA B 1 109 ? -0.871 10.094 -3.539 1 98.88 109 ALA B N 1
ATOM 1747 C CA . ALA B 1 109 ? -0.955 10.938 -2.346 1 98.88 109 ALA B CA 1
ATOM 1748 C C . ALA B 1 109 ? -0.562 10.148 -1.097 1 98.88 109 ALA B C 1
ATOM 1750 O O . ALA B 1 109 ? -0.712 8.93 -1.05 1 98.88 109 ALA B O 1
ATOM 1751 N N . ILE B 1 110 ? -0.049 10.82 -0.127 1 98.94 110 ILE B N 1
ATOM 1752 C CA . ILE B 1 110 ? 0.316 10.148 1.118 1 98.94 110 ILE B CA 1
ATOM 1753 C C . ILE B 1 110 ? -0.33 10.875 2.299 1 98.94 110 ILE B C 1
ATOM 1755 O O . ILE B 1 110 ? -0.28 12.102 2.387 1 98.94 110 ILE B O 1
ATOM 1759 N N . HIS B 1 111 ? -1.043 10.188 3.111 1 98.75 111 HIS B N 1
ATOM 1760 C CA . HIS B 1 111 ? -1.463 10.789 4.371 1 98.75 111 HIS B CA 1
ATOM 1761 C C . HIS B 1 111 ? -0.875 10.047 5.562 1 98.75 111 HIS B C 1
ATOM 1763 O O . HIS B 1 111 ? -0.522 8.867 5.453 1 98.75 111 HIS B O 1
ATOM 1769 N N . ILE B 1 112 ? -0.647 10.758 6.605 1 98.75 112 ILE B N 1
ATOM 1770 C CA . ILE B 1 112 ? -0.159 10.203 7.863 1 98.75 112 ILE B CA 1
ATOM 1771 C C . ILE B 1 112 ? -1.274 10.227 8.906 1 98.75 112 ILE B C 1
ATOM 1773 O O . ILE B 1 112 ? -2.088 11.156 8.93 1 98.75 112 ILE B O 1
ATOM 1777 N N . MET B 1 113 ? -1.266 9.211 9.672 1 98.38 113 MET B N 1
ATOM 1778 C CA . MET B 1 113 ? -2.359 9.102 10.633 1 98.38 113 MET B CA 1
ATOM 1779 C C . MET B 1 113 ? -1.846 8.633 11.992 1 98.38 113 MET B C 1
ATOM 1781 O O . MET B 1 113 ? -0.805 7.98 12.078 1 98.38 113 MET B O 1
ATOM 1785 N N . GLN B 1 114 ? -2.611 8.938 13.016 1 97.88 114 GLN B N 1
ATOM 1786 C CA . GLN B 1 114 ? -2.307 8.531 14.383 1 97.88 114 GLN B CA 1
ATOM 1787 C C . GLN B 1 114 ? -2.596 7.047 14.594 1 97.88 114 GLN B C 1
ATOM 1789 O O . GLN B 1 114 ? -3.656 6.555 14.203 1 97.88 114 GLN B O 1
ATOM 1794 N N . LYS B 1 115 ? -1.552 6.367 15.148 1 94.25 115 LYS B N 1
ATOM 1795 C CA . LYS B 1 115 ? -1.74 4.965 15.5 1 94.25 115 LYS B CA 1
ATOM 1796 C C . LYS B 1 115 ? -2.771 4.809 16.609 1 94.25 115 LYS B C 1
ATOM 1798 O O . LYS B 1 115 ? -2.771 5.574 17.578 1 94.25 115 LYS B O 1
#

Organism: NCBI:txid29354

Solvent-accessible surface area (backbone atoms only — not comparable to full-atom values): 11494 Å² total; per-residue (Å²): 136,82,63,61,60,42,82,51,31,41,34,32,49,24,87,29,53,67,55,7,45,54,48,13,47,48,50,4,64,69,46,70,39,58,58,44,88,52,93,69,29,19,21,21,34,78,43,32,36,18,19,26,42,71,64,67,29,88,48,9,28,41,34,34,27,18,83,48,36,69,62,41,52,51,51,37,41,73,75,70,48,55,62,38,69,93,55,52,38,60,41,96,88,67,42,72,39,30,35,28,41,58,66,62,60,77,40,22,18,40,30,43,25,48,98,134,85,60,62,60,42,81,50,31,40,34,34,49,23,88,29,54,66,54,7,44,52,48,13,47,48,50,4,64,71,46,69,38,59,59,44,88,52,94,67,30,18,21,20,35,78,42,32,37,18,19,28,42,70,65,66,30,86,50,9,27,42,34,33,27,18,84,50,36,68,63,40,52,52,52,38,41,73,74,69,47,57,62,38,70,91,57,51,38,60,42,97,87,67,40,73,39,31,36,30,41,58,64,62,62,76,39,23,17,41,31,43,26,49,99

Sequence (230 aa):
MNNKFELEHIGINTPNAEEAERLAQLLSMMFNLEPRHGQKSEFGGPYFECMKAPFLGANGHIAMRTPDLTAAAEELKEKGFSFNMDTAAYSEEGKLKNVYLDGEFGGFAIHIMQKMNNKFELEHIGINTPNAEEAERLAQLLSMMFNLEPRHGQKSEFGGPYFECMKAPFLGANGHIAMRTPDLTAAAEELKEKGFSFNMDTAAYSEEGKLKNVYLDGEFGGFAIHIMQK

Secondary structure (DSSP, 8-state):
-PPP-EEEEEEEE-SSHHHHHHHHHHHHHHHT--EEE-SSEEEETTTEEEESS--SSTT-EEEEEES-HHHHHHHHHHTT--EEEEEEEE-TTS-EEEEEESS-BTTBEEEEEE-/-PPP-EEEEEEEE-SSHHHHHHHHHHHHHHHT--EEE-SSEEEETTTEEEESS--SSTT-EEEEEES-HHHHHHHHHHTT--EEEEEEEE-TTS-EEEEEESS-BTTBEEEEEE-

Foldseek 3Di:
DAFDKDWWAWEAADAAQVVQQVVLVVLLVVVVADWDDDDQFIHNHRHYTYGRHDDDFQGTATEMETQDVVVNQVVVVVVPWAWDCVAWDADPVGHTAKTWTPDADVRHIYMYGHD/DDFDKDWWAWEAADAAQVVQQVVLVVLLVVVVADWDDDDQFIHNHRHYTYGRHDDPFQGTATEMETQQVPVNQVVVVVVPWAWDCVAWDADPVGHTAKTWTPDADVRHIYMYGHD

pLDDT: mean 97.63, std 3.6, range [61.97, 98.94]